Protein AF-A0A9P7G1A2-F1 (afdb_monomer_lite)

pLDDT: mean 72.84, std 25.47, range [26.3, 96.62]

Structure (mmCIF, N/CA/C/O backbone):
data_AF-A0A9P7G1A2-F1
#
_entry.id   AF-A0A9P7G1A2-F1
#
loop_
_atom_site.group_PDB
_atom_site.id
_atom_site.type_symbol
_atom_site.label_atom_id
_atom_site.label_alt_id
_atom_site.label_comp_id
_atom_site.label_asym_id
_atom_site.label_entity_id
_atom_site.label_seq_id
_atom_site.pdbx_PDB_ins_code
_atom_site.Cartn_x
_atom_site.Cartn_y
_atom_site.Cartn_z
_atom_site.occupancy
_atom_site.B_iso_or_equiv
_atom_site.auth_seq_id
_atom_site.auth_comp_id
_atom_site.auth_asym_id
_atom_site.auth_atom_id
_atom_site.pdbx_PDB_model_num
ATOM 1 N N . SER A 1 1 ? -3.570 20.439 15.693 1.00 47.38 1 SER A N 1
ATOM 2 C CA . SER A 1 1 ? -4.790 20.796 14.949 1.00 47.38 1 SER A CA 1
ATOM 3 C C . SER A 1 1 ? -5.749 19.629 14.990 1.00 47.38 1 SER A C 1
ATOM 5 O O . SER A 1 1 ? -5.429 18.570 14.465 1.00 47.38 1 SER A O 1
ATOM 7 N N . THR A 1 2 ? -6.861 19.801 15.691 1.00 51.12 2 THR A N 1
ATOM 8 C CA . THR A 1 2 ? -7.917 18.804 15.936 1.00 51.12 2 THR A CA 1
ATOM 9 C C . THR A 1 2 ? -8.670 18.407 14.665 1.00 51.12 2 THR A C 1
ATOM 11 O O . THR A 1 2 ? -9.068 17.254 14.534 1.00 51.12 2 THR A O 1
ATOM 14 N N . ASP A 1 3 ? -8.748 19.307 13.682 1.00 54.41 3 ASP A N 1
ATOM 15 C CA . ASP A 1 3 ? -9.500 19.101 12.433 1.00 54.41 3 ASP A CA 1
ATOM 16 C C . ASP A 1 3 ? -8.978 17.937 11.582 1.00 54.41 3 ASP A C 1
ATOM 18 O O . ASP A 1 3 ? -9.743 17.255 10.906 1.00 54.41 3 ASP A O 1
ATOM 22 N N . THR A 1 4 ? -7.673 17.650 11.642 1.00 73.00 4 THR A N 1
ATOM 23 C CA . THR A 1 4 ? -7.109 16.499 10.924 1.00 73.00 4 THR A CA 1
ATOM 24 C C . THR A 1 4 ? -7.404 15.173 11.614 1.00 73.00 4 THR A C 1
ATOM 26 O O . THR A 1 4 ? -7.490 14.163 10.934 1.00 73.00 4 THR A O 1
ATOM 29 N N . LEU A 1 5 ? -7.570 15.155 12.941 1.00 79.31 5 LEU A N 1
ATOM 30 C CA . LEU A 1 5 ? -7.753 13.904 13.680 1.00 79.31 5 LEU A CA 1
ATOM 31 C C . LEU A 1 5 ? -9.143 13.307 13.434 1.00 79.31 5 LEU A C 1
ATOM 33 O O . LEU A 1 5 ? -9.245 12.125 13.138 1.00 79.31 5 LEU A O 1
ATOM 37 N N . ALA A 1 6 ? -10.191 14.135 13.478 1.00 82.81 6 ALA A N 1
ATOM 38 C CA . ALA A 1 6 ? -11.556 13.685 13.201 1.00 82.81 6 ALA A CA 1
ATOM 39 C C . ALA A 1 6 ? -11.712 13.193 11.751 1.00 82.81 6 ALA A C 1
ATOM 41 O O . ALA A 1 6 ? -12.356 12.178 11.498 1.00 82.81 6 ALA A O 1
ATOM 42 N N . SER A 1 7 ? -11.070 13.879 10.798 1.00 85.81 7 SER A N 1
ATOM 43 C CA . SER A 1 7 ? -11.042 13.440 9.399 1.00 85.81 7 SER A CA 1
ATOM 44 C C . SER A 1 7 ? -10.286 12.120 9.220 1.00 85.81 7 SER A C 1
ATOM 46 O O . SER A 1 7 ? -10.731 11.276 8.445 1.00 85.81 7 SER A O 1
ATOM 48 N N . ASP A 1 8 ? -9.171 11.928 9.931 1.00 87.81 8 ASP A N 1
ATOM 49 C CA . ASP A 1 8 ? -8.400 10.682 9.895 1.00 87.81 8 ASP A CA 1
ATOM 50 C C . ASP A 1 8 ? -9.196 9.519 10.490 1.00 87.81 8 ASP A C 1
ATOM 52 O O . ASP A 1 8 ? -9.239 8.439 9.903 1.00 87.81 8 ASP A O 1
ATOM 56 N N . GLU A 1 9 ? -9.863 9.746 11.621 1.00 90.31 9 GLU A N 1
ATOM 57 C CA . GLU A 1 9 ? -10.709 8.747 12.266 1.00 90.31 9 GLU A CA 1
ATOM 58 C C . GLU A 1 9 ? -11.864 8.323 11.352 1.00 90.31 9 GLU A C 1
ATOM 60 O O . GLU A 1 9 ? -12.114 7.126 11.196 1.00 90.31 9 GLU A O 1
ATOM 65 N N . GLN A 1 10 ? -12.527 9.283 10.697 1.00 90.44 10 GLN A N 1
ATOM 66 C CA . GLN A 1 10 ? -13.586 8.979 9.739 1.00 90.44 10 GLN A CA 1
ATOM 67 C C . GLN A 1 10 ? -13.050 8.191 8.540 1.00 90.44 10 GLN A C 1
ATOM 69 O O . GLN A 1 10 ? -13.637 7.181 8.172 1.00 90.44 10 GLN A O 1
ATOM 74 N N . ALA A 1 11 ? -11.897 8.577 7.987 1.00 88.81 11 ALA A N 1
ATOM 75 C CA . ALA A 1 11 ? -11.289 7.859 6.869 1.00 88.81 11 ALA A CA 1
ATOM 76 C C . ALA A 1 11 ? -10.936 6.403 7.227 1.00 88.81 11 ALA A C 1
ATOM 78 O O . ALA A 1 11 ? -11.066 5.514 6.388 1.00 88.81 11 ALA A O 1
ATOM 79 N N . VAL A 1 12 ? -10.504 6.138 8.466 1.00 91.06 12 VAL A N 1
ATOM 80 C CA . VAL A 1 12 ? -10.248 4.768 8.942 1.00 91.06 12 VAL A CA 1
ATOM 81 C C . VAL A 1 12 ? -11.550 3.985 9.099 1.00 91.06 12 VAL A C 1
ATOM 83 O O . VAL A 1 12 ? -11.603 2.825 8.691 1.00 91.06 12 VAL A O 1
ATOM 86 N N . LYS A 1 13 ? -12.604 4.604 9.644 1.00 92.25 13 LYS A N 1
ATOM 87 C CA . LYS A 1 13 ? -13.930 3.975 9.763 1.00 92.25 13 LYS A CA 1
ATOM 88 C C . LYS A 1 13 ? -14.508 3.624 8.395 1.00 92.25 13 LYS A C 1
ATOM 90 O O . LYS A 1 13 ? -14.915 2.483 8.197 1.00 92.25 13 LYS A O 1
ATOM 95 N N . ASP A 1 14 ? -14.475 4.566 7.456 1.00 91.50 14 ASP A N 1
ATOM 96 C CA . ASP A 1 14 ? -14.951 4.369 6.085 1.00 91.50 14 ASP A CA 1
ATOM 97 C C . ASP A 1 14 ? -14.175 3.242 5.402 1.00 91.50 14 ASP A C 1
ATOM 99 O O . ASP A 1 14 ? -14.768 2.356 4.794 1.00 91.50 14 ASP A O 1
ATOM 103 N N . LEU A 1 15 ? -12.851 3.212 5.574 1.00 91.38 15 LEU A N 1
ATOM 104 C CA . LEU A 1 15 ? -12.010 2.159 5.019 1.00 91.38 15 LEU A CA 1
ATOM 105 C C . LEU A 1 15 ? -12.378 0.771 5.562 1.00 91.38 15 LEU A C 1
ATOM 107 O O . LEU A 1 15 ? -12.486 -0.176 4.787 1.00 91.38 15 LEU A O 1
ATOM 111 N N . CYS A 1 16 ? -12.573 0.633 6.874 1.00 91.25 16 CYS A N 1
ATOM 112 C CA . CYS A 1 16 ? -12.989 -0.633 7.483 1.00 91.25 16 CYS A CA 1
ATOM 113 C C . CYS A 1 16 ? -14.403 -1.046 7.041 1.00 91.25 16 CYS A C 1
ATOM 115 O O . CYS A 1 16 ? -14.621 -2.213 6.714 1.00 91.25 16 CYS A O 1
ATOM 117 N N . ALA A 1 17 ? -15.329 -0.089 6.935 1.00 91.50 17 ALA A N 1
ATOM 118 C CA . ALA A 1 17 ? -16.678 -0.333 6.435 1.00 91.50 17 ALA A CA 1
ATOM 119 C C . ALA A 1 17 ? -16.681 -0.782 4.961 1.00 91.50 17 ALA A C 1
ATOM 121 O O . ALA A 1 17 ? -17.391 -1.720 4.610 1.00 91.50 17 ALA A O 1
ATOM 122 N N . GLU A 1 18 ? -15.852 -0.172 4.106 1.00 91.75 18 GLU A N 1
ATOM 123 C CA . GLU A 1 18 ? -15.700 -0.546 2.691 1.00 91.75 18 GLU A CA 1
ATOM 124 C C . GLU A 1 18 ? -15.077 -1.940 2.512 1.00 91.75 18 GLU A C 1
ATOM 126 O O . GLU A 1 18 ? -15.384 -2.633 1.542 1.00 91.75 18 GLU A O 1
ATOM 131 N N . ILE A 1 19 ? -14.198 -2.361 3.427 1.00 91.50 19 ILE A N 1
ATOM 132 C CA . ILE A 1 19 ? -13.646 -3.723 3.438 1.00 91.50 19 ILE A CA 1
ATOM 133 C C . ILE A 1 19 ? -14.727 -4.754 3.790 1.00 91.50 19 ILE A C 1
ATOM 135 O O . ILE A 1 19 ? -14.691 -5.857 3.247 1.00 91.50 19 ILE A O 1
ATOM 139 N N . ASN A 1 20 ? -15.669 -4.387 4.666 1.00 91.44 20 ASN A N 1
ATOM 140 C CA . ASN A 1 20 ? -16.790 -5.219 5.106 1.00 91.44 20 ASN A CA 1
ATOM 141 C C . ASN A 1 20 ? -16.361 -6.615 5.609 1.00 91.44 20 ASN A C 1
ATOM 143 O O . ASN A 1 20 ? -16.869 -7.639 5.155 1.00 91.44 20 ASN A O 1
ATOM 147 N N . ASP A 1 21 ? -15.394 -6.650 6.532 1.00 95.19 21 ASP A N 1
ATOM 148 C CA . ASP A 1 21 ? -14.899 -7.874 7.175 1.00 95.19 21 ASP A CA 1
ATOM 149 C C . ASP A 1 21 ? -15.136 -7.815 8.689 1.00 95.19 21 ASP A C 1
ATOM 151 O O . ASP A 1 21 ? -14.747 -6.850 9.357 1.00 95.19 21 ASP A O 1
ATOM 155 N N . ASP A 1 22 ? -15.760 -8.861 9.233 1.00 93.88 22 ASP A N 1
ATOM 156 C CA . ASP A 1 22 ? -16.154 -8.921 10.644 1.00 93.88 22 ASP A CA 1
ATOM 157 C C . ASP A 1 22 ? -14.954 -8.849 11.593 1.00 93.88 22 ASP A C 1
ATOM 159 O O . ASP A 1 22 ? -15.020 -8.179 12.623 1.00 93.88 22 ASP A O 1
ATOM 163 N N . VAL A 1 23 ? -13.834 -9.491 11.242 1.00 93.44 23 VAL A N 1
ATOM 164 C CA . VAL A 1 23 ? -12.631 -9.526 12.085 1.00 93.44 23 VAL A CA 1
ATOM 165 C C . VAL A 1 23 ? -12.013 -8.134 12.175 1.00 93.44 23 VAL A C 1
ATOM 167 O O . VAL A 1 23 ? -11.632 -7.689 13.259 1.00 93.44 23 VAL A O 1
ATOM 170 N N . ILE A 1 24 ? -11.930 -7.422 11.049 1.00 94.19 24 ILE A N 1
ATOM 171 C CA . ILE A 1 24 ? -11.411 -6.051 11.011 1.00 94.19 24 ILE A CA 1
ATOM 172 C C . ILE A 1 24 ? -12.344 -5.082 11.743 1.00 94.19 24 ILE A C 1
ATOM 174 O O . ILE A 1 24 ? -11.867 -4.258 12.527 1.00 94.19 24 ILE A O 1
ATOM 178 N N . ASN A 1 25 ? -13.658 -5.195 11.540 1.00 93.19 25 ASN A N 1
ATOM 179 C CA . ASN A 1 25 ? -14.640 -4.327 12.190 1.00 93.19 25 ASN A CA 1
ATOM 180 C C . ASN A 1 25 ? -14.663 -4.521 13.714 1.00 93.19 25 ASN A C 1
ATOM 182 O O . ASN A 1 25 ? -14.671 -3.539 14.459 1.00 93.19 25 ASN A O 1
ATOM 186 N N . GLN A 1 26 ? -14.586 -5.766 14.191 1.00 94.00 26 GLN A N 1
ATOM 187 C CA . GLN A 1 26 ? -14.462 -6.067 15.621 1.00 94.00 26 GLN A CA 1
ATOM 188 C C . GLN A 1 26 ? -13.147 -5.537 16.202 1.00 94.00 26 GLN A C 1
ATOM 190 O O . GLN A 1 26 ? -13.146 -4.957 17.287 1.00 94.00 26 GLN A O 1
ATOM 195 N N . ALA A 1 27 ? -12.031 -5.677 15.479 1.00 92.88 27 ALA A N 1
ATOM 196 C CA . ALA A 1 27 ? -10.743 -5.145 15.917 1.00 92.88 27 ALA A CA 1
ATOM 197 C C . ALA A 1 27 ? -10.752 -3.610 16.022 1.00 92.88 27 ALA A C 1
ATOM 199 O O . ALA A 1 27 ? -10.161 -3.058 16.952 1.00 92.88 27 ALA A O 1
ATOM 200 N N . LEU A 1 28 ? -11.439 -2.916 15.108 1.00 92.75 28 LEU A N 1
ATOM 201 C CA . LEU A 1 28 ? -11.615 -1.467 15.183 1.00 92.75 28 LEU A CA 1
ATOM 202 C C . LEU A 1 28 ? -12.484 -1.069 16.385 1.00 92.75 28 LEU A C 1
ATOM 204 O O . LEU A 1 28 ? -12.074 -0.216 17.170 1.00 92.75 28 LEU A O 1
ATOM 208 N N . ALA A 1 29 ? -13.646 -1.708 16.560 1.00 92.31 29 ALA A N 1
ATOM 209 C CA . ALA A 1 29 ? -14.567 -1.427 17.664 1.00 92.31 29 ALA A CA 1
ATOM 210 C C . ALA A 1 29 ? -13.950 -1.721 19.044 1.00 92.31 29 ALA A C 1
ATOM 212 O O . ALA A 1 29 ? -14.193 -0.990 20.000 1.00 92.31 29 ALA A O 1
ATOM 213 N N . GLY A 1 30 ? -13.111 -2.757 19.136 1.00 92.38 30 GLY A N 1
ATOM 214 C CA . GLY A 1 30 ? -12.364 -3.117 20.343 1.00 92.38 30 GLY A CA 1
ATOM 215 C C . GLY A 1 30 ? -11.123 -2.258 20.615 1.00 92.38 30 GLY A C 1
ATOM 216 O O . GLY A 1 30 ? -10.437 -2.488 21.606 1.00 92.38 30 GLY A O 1
ATOM 217 N N . GLY A 1 31 ? -10.796 -1.287 19.754 1.00 92.31 31 GLY A N 1
ATOM 218 C CA . GLY A 1 31 ? -9.627 -0.416 19.932 1.00 92.31 31 GLY A CA 1
ATOM 219 C C . GLY A 1 31 ? -8.275 -1.073 19.616 1.00 92.31 31 GLY A C 1
ATOM 220 O O . GLY A 1 31 ? -7.228 -0.496 19.912 1.00 92.31 31 GLY A O 1
ATOM 221 N N . HIS A 1 32 ? -8.274 -2.242 18.969 1.00 92.62 32 HIS A N 1
ATOM 222 C CA . HIS A 1 32 ? -7.064 -2.969 18.554 1.00 92.62 32 HIS A CA 1
ATOM 223 C C . HIS A 1 32 ? -6.419 -2.413 17.277 1.00 92.62 32 HIS A C 1
ATOM 225 O O . HIS A 1 32 ? -5.350 -2.871 16.860 1.00 92.62 32 HIS A O 1
ATOM 231 N N . ILE A 1 33 ? -7.073 -1.433 16.645 1.00 92.75 33 ILE A N 1
ATOM 232 C CA . ILE A 1 33 ? -6.562 -0.666 15.511 1.00 92.75 33 ILE A CA 1
ATOM 233 C C . ILE A 1 33 ? -6.468 0.796 15.939 1.00 92.75 33 ILE A C 1
ATOM 235 O O . ILE A 1 33 ? -7.471 1.473 16.152 1.00 92.75 33 ILE A O 1
ATOM 239 N N . ARG A 1 34 ? -5.240 1.295 16.049 1.00 92.75 34 ARG A N 1
ATOM 240 C CA . ARG A 1 34 ? -4.936 2.685 16.410 1.00 92.75 34 ARG A CA 1
ATOM 241 C C . ARG A 1 34 ? -4.364 3.415 15.209 1.00 92.75 34 ARG A C 1
ATOM 243 O O . ARG A 1 34 ? -3.728 2.797 14.362 1.00 92.75 34 ARG A O 1
ATOM 250 N N . HIS A 1 35 ? -4.536 4.729 15.138 1.00 92.56 35 HIS A N 1
ATOM 251 C CA . HIS A 1 35 ? -4.028 5.519 14.021 1.00 92.56 35 HIS A CA 1
ATOM 252 C C . HIS A 1 35 ? -3.355 6.808 14.493 1.00 92.56 35 HIS A C 1
ATOM 254 O O . HIS A 1 35 ? -3.749 7.399 15.495 1.00 92.56 35 HIS A O 1
ATOM 260 N N . LYS A 1 36 ? -2.308 7.238 13.781 1.00 91.44 36 LYS A N 1
ATOM 261 C CA . LYS A 1 36 ? -1.641 8.528 14.012 1.00 91.44 36 LYS A CA 1
ATOM 262 C C . LYS A 1 36 ? -0.906 9.025 12.775 1.00 91.44 36 LYS A C 1
ATOM 264 O O . LYS A 1 36 ? -0.316 8.241 12.034 1.00 91.44 36 LYS A O 1
ATOM 269 N N . ARG A 1 37 ? -0.865 10.339 12.570 1.00 89.69 37 ARG A N 1
ATOM 270 C CA . ARG A 1 37 ? -0.019 10.954 11.533 1.00 89.69 37 ARG A CA 1
ATOM 271 C C . ARG A 1 37 ? 1.455 10.926 11.960 1.00 89.69 37 ARG A C 1
ATOM 273 O O . ARG A 1 37 ? 1.761 11.091 13.139 1.00 89.69 37 ARG A O 1
ATOM 280 N N . HIS A 1 38 ? 2.376 10.742 11.012 1.00 85.75 38 HIS A N 1
ATOM 281 C CA . HIS A 1 38 ? 3.823 10.765 11.274 1.00 85.75 38 HIS A CA 1
ATOM 282 C C . HIS A 1 38 ? 4.570 11.682 10.284 1.00 85.75 38 HIS A C 1
ATOM 284 O O . HIS A 1 38 ? 4.310 11.582 9.087 1.00 85.75 38 HIS A O 1
ATOM 290 N N . PRO A 1 39 ? 5.513 12.539 10.725 1.00 86.06 39 PRO A N 1
ATOM 291 C CA . PRO A 1 39 ? 5.832 12.858 12.121 1.00 86.06 39 PRO A CA 1
ATOM 292 C C . PRO A 1 39 ? 4.684 13.605 12.821 1.00 86.06 39 PRO A C 1
ATOM 294 O O . PRO A 1 39 ? 3.834 14.213 12.173 1.00 86.06 39 PRO A O 1
ATOM 297 N N . GLU A 1 40 ? 4.635 13.540 14.150 1.00 81.81 40 GLU A N 1
ATOM 298 C CA . GLU A 1 40 ? 3.544 14.133 14.940 1.00 81.81 40 GLU A CA 1
ATOM 299 C C . GLU A 1 40 ? 3.462 15.656 14.774 1.00 81.81 40 GLU A C 1
ATOM 301 O O . GLU A 1 40 ? 2.373 16.221 14.656 1.00 81.81 40 GLU A O 1
ATOM 306 N N . ILE A 1 41 ? 4.615 16.310 14.645 1.00 79.88 41 ILE A N 1
ATOM 307 C CA . ILE A 1 41 ? 4.722 17.738 14.353 1.00 79.88 41 ILE A CA 1
ATOM 308 C C . ILE A 1 41 ? 4.825 17.923 12.838 1.00 79.88 41 ILE A C 1
ATOM 310 O O . ILE A 1 41 ? 5.607 17.258 12.157 1.00 79.88 41 ILE A O 1
ATOM 314 N N . LYS A 1 42 ? 3.995 18.812 12.290 1.00 76.75 42 LYS A N 1
ATOM 315 C CA . LYS A 1 42 ? 3.985 19.121 10.858 1.00 76.75 42 LYS A CA 1
ATOM 316 C C . LYS A 1 42 ? 5.202 19.988 10.520 1.00 76.75 42 LYS A C 1
ATOM 318 O O . LYS A 1 42 ? 5.304 21.101 11.014 1.00 76.75 42 LYS A O 1
ATOM 323 N N . GLY A 1 43 ? 6.090 19.482 9.666 1.00 73.06 43 GLY A N 1
ATOM 324 C CA . GLY A 1 43 ? 7.119 20.302 9.017 1.00 73.06 43 GLY A CA 1
ATOM 325 C C . GLY A 1 43 ? 6.549 21.104 7.842 1.00 73.06 43 GLY A C 1
ATOM 326 O O . GLY A 1 43 ? 5.486 20.763 7.318 1.00 73.06 43 GLY A O 1
ATOM 327 N N . ASP A 1 44 ? 7.280 22.124 7.391 1.00 66.94 44 ASP A N 1
ATOM 328 C CA . ASP A 1 44 ? 6.788 23.167 6.473 1.00 66.94 44 ASP A CA 1
ATOM 329 C C . ASP A 1 44 ? 6.128 22.672 5.173 1.00 66.94 44 ASP A C 1
ATOM 331 O O . ASP A 1 44 ? 5.249 23.346 4.638 1.00 66.94 44 ASP A O 1
ATOM 335 N N . ARG A 1 45 ? 6.513 21.504 4.631 1.00 60.38 45 ARG A N 1
ATOM 336 C CA . ARG A 1 45 ? 6.063 21.064 3.289 1.00 60.38 45 ARG A CA 1
ATOM 337 C C . ARG A 1 45 ? 5.792 19.567 3.108 1.00 60.38 45 ARG A C 1
ATOM 339 O O . ARG A 1 45 ? 5.665 19.102 1.980 1.00 60.38 45 ARG A O 1
ATOM 346 N N . GLN A 1 46 ? 5.684 18.786 4.181 1.00 64.56 46 GLN A N 1
ATOM 347 C CA . GLN A 1 46 ? 5.532 17.328 4.062 1.00 64.56 46 GLN A CA 1
ATOM 348 C C . GLN A 1 46 ? 4.073 16.892 4.258 1.00 64.56 46 GLN A C 1
ATOM 350 O O . GLN A 1 46 ? 3.476 17.126 5.314 1.00 64.56 46 GLN A O 1
ATOM 355 N N . LYS A 1 47 ? 3.500 16.202 3.256 1.00 76.12 47 LYS A N 1
ATOM 356 C CA . LYS A 1 47 ? 2.294 15.387 3.471 1.00 76.12 47 LYS A CA 1
ATOM 357 C C . LYS A 1 47 ? 2.649 14.309 4.494 1.00 76.12 47 LYS A C 1
ATOM 359 O O . LYS A 1 47 ? 3.577 13.530 4.284 1.00 76.12 47 LYS A O 1
ATOM 364 N N . ARG A 1 48 ? 1.920 14.279 5.609 1.00 85.38 48 ARG A N 1
ATOM 365 C CA . ARG A 1 48 ? 2.172 13.323 6.688 1.00 85.38 48 ARG A CA 1
ATOM 366 C C . ARG A 1 48 ? 1.436 12.019 6.409 1.00 85.38 48 ARG A C 1
ATOM 368 O O . ARG A 1 48 ? 0.205 12.060 6.351 1.00 85.38 48 ARG A O 1
ATOM 375 N N . PRO A 1 49 ? 2.125 10.881 6.254 1.00 87.81 49 PRO A N 1
ATOM 376 C CA . PRO A 1 49 ? 1.444 9.595 6.217 1.00 87.81 49 PRO A CA 1
ATOM 377 C C . PRO A 1 49 ? 0.598 9.347 7.460 1.00 87.81 49 PRO A C 1
ATOM 379 O O . PRO A 1 49 ? 0.950 9.798 8.556 1.00 87.81 49 PRO A O 1
ATOM 382 N N . LEU A 1 50 ? -0.478 8.588 7.279 1.00 90.62 50 LEU A N 1
ATOM 383 C CA . LEU A 1 50 ? -1.264 8.050 8.380 1.00 90.62 50 LEU A CA 1
ATOM 384 C C . LEU A 1 50 ? -0.736 6.647 8.698 1.00 90.62 50 LEU A C 1
ATOM 386 O O . LEU A 1 50 ? -0.733 5.763 7.846 1.00 90.62 50 LEU A O 1
ATOM 390 N N . LYS A 1 51 ? -0.232 6.450 9.915 1.00 93.06 51 LYS A N 1
ATOM 391 C CA . LYS A 1 51 ? 0.195 5.140 10.404 1.00 93.06 51 LYS A CA 1
ATOM 392 C C . LYS A 1 51 ? -0.959 4.472 11.133 1.00 93.06 51 LYS A C 1
ATOM 394 O O . LYS A 1 51 ? -1.469 5.047 12.090 1.00 93.06 51 LYS A O 1
ATOM 399 N N . LEU A 1 52 ? -1.311 3.263 10.716 1.00 93.50 52 LEU A N 1
ATOM 400 C CA . LEU A 1 52 ? -2.207 2.364 11.434 1.00 93.50 52 LEU A CA 1
ATOM 401 C C . LEU A 1 52 ? -1.363 1.361 12.215 1.00 93.50 52 LEU A C 1
ATOM 403 O O . LEU A 1 52 ? -0.444 0.758 11.663 1.00 93.50 52 LEU A O 1
ATOM 407 N N . GLN A 1 53 ? -1.662 1.193 13.494 1.00 94.12 53 GLN A N 1
ATOM 408 C CA . GLN A 1 53 ? -1.033 0.230 14.379 1.00 94.12 53 GLN A CA 1
ATOM 409 C C . GLN A 1 53 ? -2.061 -0.824 14.769 1.00 94.12 53 GLN A C 1
ATOM 411 O O . GLN A 1 53 ? -3.119 -0.496 15.300 1.00 94.12 53 GLN A O 1
ATOM 416 N N . PHE A 1 54 ? -1.705 -2.077 14.526 1.00 94.75 54 PHE A N 1
ATOM 417 C CA . PHE A 1 54 ? -2.469 -3.251 14.917 1.00 94.75 54 PHE A CA 1
ATOM 418 C C . PHE A 1 54 ? -1.814 -3.883 16.145 1.00 94.75 54 PHE A C 1
ATOM 420 O O . PHE A 1 54 ? -0.592 -3.821 16.297 1.00 94.75 54 PHE A O 1
ATOM 427 N N . ASP A 1 55 ? -2.597 -4.520 17.007 1.00 92.31 55 ASP A N 1
ATOM 428 C CA . ASP A 1 55 ? -2.029 -5.268 18.135 1.00 92.31 55 ASP A CA 1
ATOM 429 C C . ASP A 1 55 ? -1.469 -6.630 17.690 1.00 92.31 55 ASP A C 1
ATOM 431 O O . ASP A 1 55 ? -0.421 -7.065 18.164 1.00 92.31 55 ASP A O 1
ATOM 435 N N . ALA A 1 56 ? -2.116 -7.274 16.712 1.00 92.12 56 ALA A N 1
ATOM 436 C CA . ALA A 1 56 ? -1.702 -8.565 16.170 1.00 92.12 56 ALA A CA 1
ATOM 437 C C . ALA A 1 56 ? -1.231 -8.457 14.712 1.00 92.12 56 ALA A C 1
ATOM 439 O O . ALA A 1 56 ? -1.934 -7.929 13.845 1.00 92.12 56 ALA A O 1
ATOM 440 N N . GLN A 1 57 ? -0.073 -9.057 14.417 1.00 91.38 57 GLN A N 1
ATOM 441 C CA . GLN A 1 57 ? 0.472 -9.129 13.057 1.00 91.38 57 GLN A CA 1
ATOM 442 C C . GLN A 1 57 ? -0.486 -9.837 12.086 1.00 91.38 57 GLN A C 1
ATOM 444 O O . GLN A 1 57 ? -0.666 -9.388 10.958 1.00 91.38 57 GLN A O 1
ATOM 449 N N . LYS A 1 58 ? -1.163 -10.901 12.536 1.00 93.31 58 LYS A N 1
ATOM 450 C CA . LYS A 1 58 ? -2.142 -11.633 11.719 1.00 93.31 58 LYS A CA 1
ATOM 451 C C . LYS A 1 58 ? -3.282 -10.727 11.240 1.00 93.31 58 LYS A C 1
ATOM 453 O O . LYS A 1 58 ? -3.667 -10.804 10.079 1.00 93.31 58 LYS A O 1
ATOM 458 N N . THR A 1 59 ? -3.781 -9.841 12.103 1.00 93.69 59 THR A N 1
ATOM 459 C CA . THR A 1 59 ? -4.843 -8.883 11.759 1.00 93.69 59 THR A CA 1
ATOM 460 C C . THR A 1 59 ? -4.349 -7.842 10.761 1.00 93.69 59 THR A C 1
ATOM 462 O O . THR A 1 59 ? -5.053 -7.536 9.804 1.00 93.69 59 THR A O 1
ATOM 465 N N . ARG A 1 60 ? -3.111 -7.351 10.925 1.00 94.50 60 ARG A N 1
ATOM 466 C CA . ARG A 1 60 ? -2.462 -6.459 9.952 1.00 94.50 60 ARG A CA 1
ATOM 467 C C . ARG A 1 60 ? -2.356 -7.112 8.572 1.00 94.50 60 ARG A C 1
ATOM 469 O O . ARG A 1 60 ? -2.669 -6.488 7.561 1.00 94.50 60 ARG A O 1
ATOM 476 N N . ASP A 1 61 ? -1.886 -8.354 8.529 1.00 93.12 61 ASP A N 1
ATOM 477 C CA . ASP A 1 61 ? -1.643 -9.071 7.276 1.00 93.12 61 ASP A CA 1
ATOM 478 C C . ASP A 1 61 ? -2.964 -9.429 6.580 1.00 93.12 61 ASP A C 1
ATOM 480 O O . ASP A 1 61 ? -3.079 -9.268 5.362 1.00 93.12 61 ASP A O 1
ATOM 484 N N . HIS A 1 62 ? -3.990 -9.805 7.355 1.00 94.94 62 HIS A N 1
ATOM 485 C CA . HIS A 1 62 ? -5.363 -9.986 6.870 1.00 94.94 62 HIS A CA 1
ATOM 486 C C . HIS A 1 62 ? -5.923 -8.688 6.283 1.00 94.94 62 HIS A C 1
ATOM 488 O O . HIS A 1 62 ? -6.349 -8.665 5.130 1.00 94.94 62 HIS A O 1
ATOM 494 N N . PHE A 1 63 ? -5.808 -7.577 7.017 1.00 94.62 63 PHE A N 1
ATOM 495 C CA . PHE A 1 63 ? -6.215 -6.250 6.555 1.00 94.62 63 PHE A CA 1
ATOM 496 C C . PHE A 1 63 ? -5.548 -5.877 5.224 1.00 94.62 63 PHE A C 1
ATOM 498 O O . PHE A 1 63 ? -6.222 -5.508 4.264 1.00 94.62 63 PHE A O 1
ATOM 505 N N . LEU A 1 64 ? -4.222 -6.022 5.122 1.00 92.75 64 LEU A N 1
ATOM 506 C CA . LEU A 1 64 ? -3.490 -5.732 3.887 1.00 92.75 64 LEU A CA 1
ATOM 507 C C . LEU A 1 64 ? -3.929 -6.632 2.723 1.00 92.75 64 LEU A C 1
ATOM 509 O O . LEU A 1 64 ? -4.020 -6.154 1.591 1.00 92.75 64 LEU A O 1
ATOM 513 N N . SER A 1 65 ? -4.197 -7.914 2.981 1.00 92.75 65 SER A N 1
ATOM 514 C CA . SER A 1 65 ? -4.714 -8.854 1.978 1.00 92.75 65 SER A CA 1
ATOM 515 C C . SER A 1 65 ? -6.076 -8.414 1.434 1.00 92.75 65 SER A C 1
ATOM 517 O O . SER A 1 65 ? -6.279 -8.366 0.215 1.00 92.75 65 SER A O 1
ATOM 519 N N . LEU A 1 66 ? -6.982 -8.007 2.327 1.00 93.25 66 LEU A N 1
ATOM 520 C CA . LEU A 1 66 ? -8.308 -7.519 1.964 1.00 93.25 66 LEU A CA 1
ATOM 521 C C . LEU A 1 66 ? -8.221 -6.254 1.114 1.00 93.25 66 LEU A C 1
ATOM 523 O O . LEU A 1 66 ? -8.752 -6.248 0.009 1.00 93.25 66 LEU A O 1
ATOM 527 N N . ILE A 1 67 ? -7.453 -5.243 1.538 1.00 91.50 67 ILE A N 1
ATOM 528 C CA . ILE A 1 67 ? -7.235 -4.008 0.761 1.00 91.50 67 ILE A CA 1
ATOM 529 C C . ILE A 1 67 ? -6.762 -4.303 -0.669 1.00 91.50 67 ILE A C 1
ATOM 531 O O . ILE A 1 67 ? -7.204 -3.667 -1.628 1.00 91.50 67 ILE A O 1
ATOM 535 N N . ARG A 1 68 ? -5.845 -5.264 -0.830 1.00 87.06 68 ARG A N 1
ATOM 536 C CA . ARG A 1 68 ? -5.299 -5.641 -2.145 1.00 87.06 68 ARG A CA 1
ATOM 537 C C . ARG A 1 68 ? -6.356 -6.265 -3.048 1.00 87.06 68 ARG A C 1
ATOM 539 O O . ARG A 1 68 ? -6.289 -6.074 -4.265 1.00 87.06 68 ARG A O 1
ATOM 546 N N . THR A 1 69 ? -7.283 -7.005 -2.450 1.00 88.44 69 THR A N 1
ATOM 547 C CA . THR A 1 69 ? -8.309 -7.782 -3.146 1.00 88.44 69 THR A CA 1
ATOM 548 C C . THR A 1 69 ? -9.533 -6.926 -3.457 1.00 88.44 69 THR A C 1
ATOM 550 O O . THR A 1 69 ? -9.943 -6.863 -4.612 1.00 88.44 69 THR A O 1
ATOM 553 N N . SER A 1 70 ? -10.076 -6.220 -2.463 1.00 87.31 70 SER A N 1
ATOM 554 C CA . SER A 1 70 ? -11.291 -5.409 -2.599 1.00 87.31 70 SER A CA 1
ATOM 555 C C . SER A 1 70 ? -11.045 -4.044 -3.240 1.00 87.31 70 SER A C 1
ATOM 557 O O . SER A 1 70 ? -11.958 -3.488 -3.841 1.00 87.31 70 SER A O 1
ATOM 559 N N . ARG A 1 71 ? -9.812 -3.516 -3.164 1.00 85.88 71 ARG A N 1
ATOM 560 C CA . ARG A 1 71 ? -9.416 -2.204 -3.714 1.00 85.88 71 ARG A CA 1
ATOM 561 C C . ARG A 1 71 ? -10.408 -1.089 -3.346 1.00 85.88 71 ARG A C 1
ATOM 563 O O . ARG A 1 71 ? -10.988 -0.463 -4.239 1.00 85.88 71 ARG A O 1
ATOM 570 N N . PRO A 1 72 ? -10.586 -0.825 -2.043 1.00 87.00 72 PRO A N 1
ATOM 571 C CA . PRO A 1 72 ? -11.653 0.037 -1.563 1.00 87.00 72 PRO A CA 1
ATOM 572 C C . PRO A 1 72 ? -11.546 1.461 -2.137 1.00 87.00 72 PRO A C 1
ATOM 574 O O . PRO A 1 72 ? -10.429 1.964 -2.343 1.00 87.00 72 PRO A O 1
ATOM 577 N N . PRO A 1 73 ? -12.684 2.129 -2.400 1.00 84.50 73 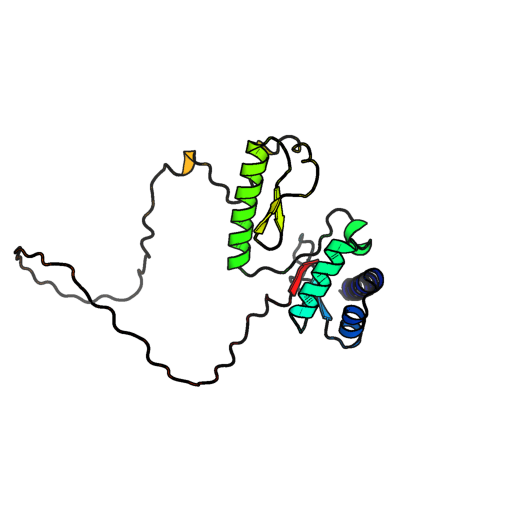PRO A N 1
ATOM 578 C CA . PRO A 1 73 ? -12.716 3.482 -2.943 1.00 84.50 73 PRO A CA 1
ATOM 579 C C . PRO A 1 73 ? -11.897 4.502 -2.148 1.00 84.50 73 PRO A C 1
ATOM 581 O O . PRO A 1 73 ? -11.283 5.379 -2.752 1.00 84.50 73 PRO A O 1
ATOM 584 N N . THR A 1 74 ? -11.812 4.376 -0.824 1.00 82.94 74 THR A N 1
ATOM 585 C CA . THR A 1 74 ? -10.979 5.245 0.029 1.00 82.94 74 THR A CA 1
ATOM 586 C C . THR A 1 74 ? -9.504 5.252 -0.398 1.00 82.94 74 THR A C 1
ATOM 588 O O . THR A 1 74 ? -8.817 6.268 -0.285 1.00 82.94 74 THR A O 1
ATOM 591 N N . VAL A 1 75 ? -9.015 4.142 -0.960 1.00 80.62 75 VAL A N 1
ATOM 592 C CA . VAL A 1 75 ? -7.638 4.011 -1.465 1.00 80.62 75 VAL A CA 1
ATOM 593 C C . VAL A 1 75 ? -7.534 4.381 -2.944 1.00 80.62 75 VAL A C 1
ATOM 595 O O . VAL A 1 75 ? -6.499 4.881 -3.373 1.00 80.62 75 VAL A O 1
ATOM 598 N N . THR A 1 76 ? -8.581 4.144 -3.739 1.00 79.56 76 THR A N 1
ATOM 599 C CA . THR A 1 76 ? -8.520 4.256 -5.208 1.00 79.56 76 THR A CA 1
ATOM 600 C C . THR A 1 76 ? -9.067 5.568 -5.779 1.00 79.56 76 THR A C 1
ATOM 602 O O . THR A 1 76 ? -8.629 5.969 -6.855 1.00 79.56 76 THR A O 1
ATOM 605 N N . LYS A 1 77 ? -9.978 6.264 -5.081 1.00 73.50 77 LYS A N 1
ATOM 606 C CA . LYS A 1 77 ? -10.609 7.521 -5.541 1.00 73.50 77 LYS A CA 1
ATOM 607 C C . LYS A 1 77 ? -9.604 8.663 -5.688 1.00 73.50 77 LYS A C 1
ATOM 609 O O . LYS A 1 77 ? -9.672 9.431 -6.643 1.00 73.50 77 LYS A O 1
ATOM 614 N N . SER A 1 78 ? -8.677 8.777 -4.741 1.00 69.88 78 SER A N 1
ATOM 615 C CA . SER A 1 78 ? -7.661 9.829 -4.735 1.00 69.88 78 SER A CA 1
ATOM 616 C C . SER A 1 78 ? -6.363 9.295 -5.323 1.00 69.88 78 SER A C 1
ATOM 618 O O . SER A 1 78 ? -5.688 8.460 -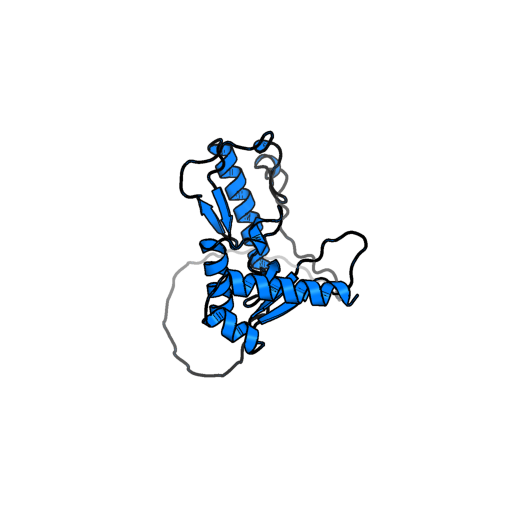4.720 1.00 69.88 78 SER A O 1
ATOM 620 N N . GLY A 1 79 ? -5.992 9.799 -6.501 1.00 65.62 79 GLY A N 1
ATOM 621 C CA . GLY A 1 79 ? -4.704 9.482 -7.109 1.00 65.62 79 GLY A CA 1
ATOM 622 C C . GLY A 1 79 ? -3.551 9.761 -6.138 1.00 65.62 79 GLY A C 1
ATOM 623 O O . GLY A 1 79 ? -3.452 10.844 -5.561 1.00 65.62 79 GLY A O 1
ATOM 624 N N . GLY A 1 80 ? -2.675 8.773 -5.952 1.00 70.38 80 GLY A N 1
ATOM 625 C CA . GLY A 1 80 ? -1.505 8.882 -5.077 1.00 70.38 80 GLY A CA 1
ATOM 626 C C . GLY A 1 80 ? -1.708 8.418 -3.631 1.00 70.38 80 GLY A C 1
ATOM 627 O O . GLY A 1 80 ? -0.740 8.462 -2.872 1.00 70.38 80 GLY A O 1
ATOM 628 N N . THR A 1 81 ? -2.898 7.941 -3.252 1.00 80.56 81 THR A N 1
ATOM 629 C CA . THR A 1 81 ? -3.104 7.216 -1.987 1.00 80.56 81 THR A CA 1
ATOM 630 C C . THR A 1 81 ? -2.726 5.747 -2.164 1.00 80.56 81 THR A C 1
ATOM 632 O O . THR A 1 81 ? -3.089 5.115 -3.156 1.00 80.56 81 THR A O 1
ATOM 635 N N . PHE A 1 82 ? -1.977 5.181 -1.219 1.00 84.50 82 PHE A N 1
ATOM 636 C CA . PHE A 1 82 ? -1.643 3.760 -1.232 1.00 84.50 82 PHE A CA 1
ATOM 637 C C . PHE A 1 82 ? -1.425 3.244 0.183 1.00 84.50 82 PHE A C 1
ATOM 639 O O . PHE A 1 82 ? -0.848 3.920 1.023 1.00 84.50 82 PHE A O 1
ATOM 646 N N . ILE A 1 83 ? -1.832 2.001 0.419 1.00 89.31 83 ILE A N 1
ATOM 647 C CA . ILE A 1 83 ? -1.658 1.335 1.706 1.00 89.31 83 ILE A CA 1
ATOM 648 C C . ILE A 1 83 ? -0.532 0.315 1.587 1.00 89.31 83 ILE A C 1
ATOM 650 O O . ILE A 1 83 ? -0.547 -0.538 0.695 1.00 89.31 83 ILE A O 1
ATOM 654 N N . ARG A 1 84 ? 0.446 0.384 2.491 1.00 89.62 84 ARG A N 1
ATOM 655 C CA . ARG A 1 84 ? 1.565 -0.564 2.536 1.00 89.62 84 ARG A CA 1
ATOM 656 C C . ARG A 1 84 ? 2.021 -0.869 3.954 1.00 89.62 84 ARG A C 1
ATOM 658 O O . ARG A 1 84 ? 1.803 -0.078 4.865 1.00 89.62 84 ARG A O 1
ATOM 665 N N . ARG A 1 85 ? 2.713 -1.992 4.127 1.00 92.06 85 ARG A N 1
ATOM 666 C CA . ARG A 1 85 ? 3.402 -2.324 5.376 1.00 92.06 85 ARG A CA 1
ATOM 667 C C . ARG A 1 85 ? 4.451 -1.258 5.705 1.00 92.06 85 ARG A C 1
ATOM 669 O O . ARG A 1 85 ? 5.119 -0.751 4.800 1.00 92.06 85 ARG A O 1
ATOM 676 N N . ASP A 1 86 ? 4.579 -0.903 6.980 1.00 90.25 86 ASP A N 1
ATOM 677 C CA . ASP A 1 86 ? 5.705 -0.083 7.421 1.00 90.25 86 ASP A CA 1
ATOM 678 C C . ASP A 1 86 ? 6.940 -0.981 7.551 1.00 90.25 86 ASP A C 1
ATOM 680 O O . ASP A 1 86 ? 6.906 -1.997 8.245 1.00 90.25 86 ASP A O 1
ATOM 684 N N . LEU A 1 87 ? 7.993 -0.645 6.811 1.00 89.06 87 LEU A N 1
ATOM 685 C CA . LEU A 1 87 ? 9.193 -1.470 6.689 1.00 89.06 87 LEU A CA 1
ATOM 686 C C . LEU A 1 87 ? 10.257 -1.004 7.680 1.00 89.06 87 LEU A C 1
ATOM 688 O O . LEU A 1 87 ? 10.447 0.200 7.884 1.00 89.06 87 LEU A O 1
ATOM 692 N N . CYS A 1 88 ? 10.977 -1.952 8.273 1.00 89.94 88 CYS A N 1
ATOM 693 C CA . CYS A 1 88 ? 12.140 -1.648 9.096 1.00 89.94 88 CYS A CA 1
ATOM 694 C C . CYS A 1 88 ? 13.334 -1.199 8.222 1.00 89.94 88 CYS A C 1
ATOM 696 O O . CYS A 1 88 ? 13.326 -1.409 7.008 1.00 89.94 88 CYS A O 1
ATOM 698 N N . PRO A 1 89 ? 14.389 -0.594 8.802 1.00 91.06 89 PRO A N 1
ATOM 699 C CA . PRO A 1 89 ? 15.538 -0.108 8.033 1.00 91.06 89 PRO A CA 1
ATOM 700 C C . PRO A 1 89 ? 16.182 -1.154 7.112 1.00 91.06 89 PRO A C 1
ATOM 702 O O . PRO A 1 89 ? 16.523 -0.833 5.978 1.00 91.06 89 PRO A O 1
ATOM 705 N N . PHE A 1 90 ? 16.297 -2.403 7.565 1.00 92.69 90 PHE A N 1
ATOM 706 C CA . PHE A 1 90 ? 16.828 -3.499 6.753 1.00 92.69 90 PHE A CA 1
ATOM 707 C C . PHE A 1 90 ? 15.888 -3.874 5.594 1.00 92.69 90 PHE A C 1
ATOM 709 O O . PHE A 1 90 ? 16.322 -3.993 4.452 1.00 92.69 90 PHE A O 1
ATOM 716 N N . GLU A 1 91 ? 14.585 -3.984 5.856 1.00 92.25 91 GLU A N 1
ATOM 717 C CA . GLU A 1 91 ? 13.572 -4.261 4.826 1.00 92.25 91 GLU A CA 1
ATOM 718 C C . GLU A 1 91 ? 13.477 -3.133 3.788 1.00 92.25 91 GLU A C 1
ATOM 720 O O . GLU A 1 91 ? 13.213 -3.388 2.615 1.00 92.25 91 GLU A O 1
ATOM 725 N N . LEU A 1 92 ? 13.731 -1.884 4.191 1.00 91.62 92 LEU A N 1
ATOM 726 C CA . LEU A 1 92 ? 13.840 -0.757 3.266 1.00 91.62 92 LEU A CA 1
ATOM 727 C C . LEU A 1 92 ? 15.035 -0.906 2.319 1.00 91.62 92 LEU A C 1
ATOM 729 O O . LEU A 1 92 ? 14.936 -0.472 1.174 1.00 91.62 92 LEU A O 1
ATOM 733 N N . GLU A 1 93 ? 16.143 -1.501 2.762 1.00 92.81 93 GLU A N 1
ATOM 734 C CA . GLU A 1 93 ? 17.293 -1.771 1.892 1.00 92.81 93 GLU A CA 1
ATOM 735 C C . GLU A 1 93 ? 16.968 -2.865 0.870 1.00 92.81 93 GLU A C 1
ATOM 737 O O . GLU A 1 93 ? 17.198 -2.684 -0.325 1.00 92.81 93 GLU A O 1
ATOM 742 N N . LEU A 1 94 ? 16.309 -3.940 1.311 1.00 94.25 94 LEU A N 1
ATOM 743 C CA . LEU A 1 94 ? 15.786 -4.971 0.411 1.00 94.25 94 LEU A CA 1
ATOM 744 C C . LEU A 1 94 ? 14.803 -4.385 -0.614 1.00 94.25 94 LEU A C 1
ATOM 746 O O . LEU A 1 94 ? 14.890 -4.681 -1.804 1.00 94.25 94 LEU A O 1
ATOM 750 N N . GLU A 1 95 ? 13.913 -3.485 -0.183 1.00 93.81 95 GLU A N 1
ATOM 751 C CA . GLU A 1 95 ? 12.986 -2.790 -1.078 1.00 93.81 95 GLU A CA 1
ATOM 752 C C . GLU A 1 95 ? 13.722 -1.932 -2.120 1.00 93.81 95 GLU A C 1
ATOM 754 O O . GLU A 1 95 ? 13.304 -1.891 -3.280 1.00 93.81 95 GLU A O 1
ATOM 759 N N . LYS A 1 96 ? 14.810 -1.243 -1.742 1.00 93.88 96 LYS A N 1
ATOM 760 C CA . LYS A 1 96 ? 15.633 -0.479 -2.696 1.00 93.88 96 LYS A CA 1
ATOM 761 C C . LYS A 1 96 ? 16.242 -1.400 -3.747 1.00 93.88 96 LYS A C 1
ATOM 763 O O . LYS A 1 96 ? 16.110 -1.097 -4.934 1.00 93.88 96 LYS A O 1
ATOM 768 N N . GLN A 1 97 ? 16.828 -2.522 -3.330 1.00 94.44 97 GLN A N 1
ATOM 769 C CA . GLN A 1 97 ? 17.408 -3.490 -4.259 1.00 94.44 97 GLN A CA 1
ATOM 770 C C . GLN A 1 97 ? 16.344 -4.057 -5.205 1.00 94.44 97 GLN A C 1
ATOM 772 O O . GLN A 1 97 ? 16.504 -4.008 -6.420 1.00 94.44 97 GLN A O 1
ATOM 777 N N . ALA A 1 98 ? 15.186 -4.461 -4.678 1.00 95.56 98 ALA A N 1
ATOM 778 C CA . ALA A 1 98 ? 14.082 -4.947 -5.500 1.00 95.56 98 ALA A CA 1
ATOM 779 C C . ALA A 1 98 ? 13.587 -3.899 -6.518 1.00 95.56 98 ALA A C 1
ATOM 781 O O . ALA A 1 98 ? 13.143 -4.260 -7.609 1.00 95.56 98 ALA A O 1
ATOM 782 N N . ARG A 1 99 ? 13.650 -2.595 -6.195 1.00 95.25 99 ARG A N 1
ATOM 783 C CA . ARG A 1 99 ? 13.294 -1.520 -7.144 1.00 95.25 99 ARG A CA 1
ATOM 784 C C . ARG A 1 99 ? 14.309 -1.400 -8.268 1.00 95.25 99 ARG A C 1
ATOM 786 O O . ARG A 1 99 ? 13.892 -1.175 -9.404 1.00 95.25 99 ARG A O 1
ATOM 793 N N . ILE A 1 100 ? 15.595 -1.535 -7.952 1.00 95.31 100 ILE A N 1
ATOM 794 C CA . ILE A 1 100 ? 16.671 -1.583 -8.944 1.00 95.31 100 ILE A CA 1
ATOM 795 C C . ILE A 1 100 ? 16.436 -2.767 -9.881 1.00 95.31 100 ILE A C 1
ATOM 797 O O . ILE A 1 100 ? 16.318 -2.566 -11.088 1.00 95.31 100 ILE A O 1
ATOM 801 N N . ASP A 1 101 ? 16.225 -3.963 -9.335 1.00 95.50 101 ASP A N 1
ATOM 802 C CA . ASP A 1 101 ? 16.001 -5.174 -10.127 1.00 95.50 101 ASP A CA 1
ATOM 803 C C . ASP A 1 101 ? 14.743 -5.065 -11.004 1.00 95.50 101 ASP A C 1
ATOM 805 O O . ASP A 1 101 ? 14.755 -5.432 -12.181 1.00 95.50 101 ASP A O 1
ATOM 809 N N . ALA A 1 102 ? 13.647 -4.518 -10.461 1.00 96.38 102 ALA A N 1
ATOM 810 C CA . ALA A 1 102 ? 12.416 -4.287 -11.213 1.00 96.38 102 ALA A CA 1
ATOM 811 C C . ALA A 1 102 ? 12.646 -3.338 -12.390 1.00 96.38 102 ALA A C 1
ATOM 813 O O . ALA A 1 102 ? 12.202 -3.621 -13.502 1.00 96.38 102 ALA A O 1
ATOM 814 N N . TRP A 1 103 ? 13.336 -2.220 -12.153 1.00 95.94 103 TRP A N 1
ATOM 815 C CA . TRP A 1 103 ? 13.655 -1.253 -13.196 1.00 95.94 103 TRP A CA 1
ATOM 816 C C . TRP A 1 103 ? 14.537 -1.875 -14.281 1.00 95.94 103 TRP A C 1
ATOM 818 O O . TRP A 1 103 ? 14.171 -1.810 -15.454 1.00 95.94 103 TRP A O 1
ATOM 828 N N . THR A 1 104 ? 15.620 -2.556 -13.898 1.00 95.19 104 THR A N 1
ATOM 829 C CA . THR A 1 104 ? 16.544 -3.223 -14.827 1.00 95.19 104 THR A CA 1
ATOM 830 C C . THR A 1 104 ? 15.810 -4.244 -15.692 1.00 95.19 104 THR A C 1
ATOM 832 O O . THR A 1 104 ? 15.935 -4.232 -16.917 1.00 95.19 104 THR A O 1
ATOM 835 N N . ASN A 1 105 ? 14.971 -5.087 -15.083 1.00 95.94 105 ASN A N 1
ATOM 836 C CA . ASN A 1 105 ? 14.190 -6.086 -15.811 1.00 95.94 105 ASN A CA 1
ATOM 837 C C . ASN A 1 105 ? 13.153 -5.451 -16.748 1.00 95.94 105 ASN A C 1
ATOM 839 O O . ASN A 1 105 ? 12.972 -5.916 -17.873 1.00 95.94 105 ASN A O 1
ATOM 843 N N . ASN A 1 106 ? 12.495 -4.373 -16.321 1.00 96.62 106 ASN A N 1
ATOM 844 C CA . ASN A 1 106 ? 11.530 -3.653 -17.150 1.00 96.62 106 ASN A CA 1
ATOM 845 C C . ASN A 1 106 ? 12.195 -2.976 -18.356 1.00 96.62 106 ASN A C 1
ATOM 847 O O . ASN A 1 106 ? 11.671 -3.063 -19.466 1.00 96.62 106 ASN A O 1
ATOM 851 N N . VAL A 1 107 ? 13.361 -2.347 -18.163 1.00 95.25 107 VAL A N 1
ATOM 852 C CA . VAL A 1 107 ? 14.160 -1.763 -19.253 1.00 95.25 107 VAL A CA 1
ATOM 853 C C . VAL A 1 107 ? 14.608 -2.850 -20.225 1.00 95.25 107 VAL A C 1
ATOM 855 O O . VAL A 1 107 ? 14.397 -2.708 -21.426 1.00 95.25 107 VAL A O 1
ATOM 858 N N . LYS A 1 108 ? 15.145 -3.965 -19.715 1.00 95.00 108 LYS A N 1
ATOM 859 C CA . LYS A 1 108 ? 15.624 -5.091 -20.528 1.00 95.00 108 LYS A CA 1
ATOM 860 C C . LYS A 1 108 ? 14.537 -5.687 -21.425 1.00 95.00 108 LYS A C 1
ATOM 862 O O . LYS A 1 108 ? 14.814 -6.037 -22.565 1.00 95.00 108 LYS A O 1
ATOM 867 N N . ILE A 1 109 ? 13.313 -5.825 -20.915 1.00 94.31 109 ILE A N 1
ATOM 868 C CA . ILE A 1 109 ? 12.188 -6.400 -21.673 1.00 94.31 109 ILE A CA 1
ATOM 869 C C . ILE A 1 109 ? 11.469 -5.330 -22.514 1.00 94.31 109 ILE A C 1
ATOM 871 O O . ILE A 1 109 ? 10.661 -5.660 -23.378 1.00 94.31 109 ILE A O 1
ATOM 875 N N . GLY A 1 11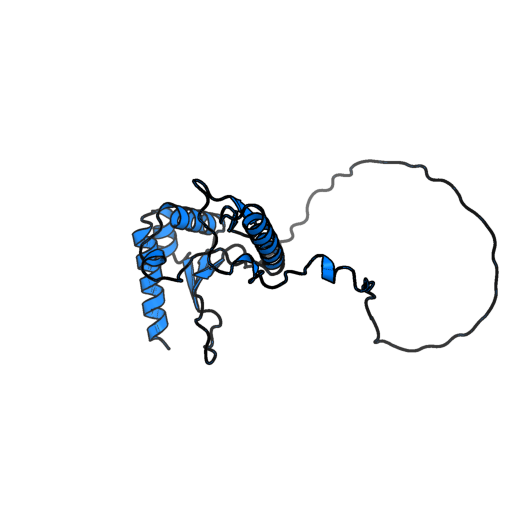0 ? 11.730 -4.043 -22.276 1.00 94.69 110 GLY A N 1
ATOM 876 C CA . GLY A 1 110 ? 11.027 -2.951 -22.950 1.00 94.69 110 GLY A CA 1
ATOM 877 C C . GLY A 1 110 ? 9.557 -2.817 -22.531 1.00 94.69 110 GLY A C 1
ATOM 878 O O . GLY A 1 110 ? 8.773 -2.173 -23.225 1.00 94.69 110 GLY A O 1
ATOM 879 N N . SER A 1 111 ? 9.157 -3.417 -21.404 1.00 95.00 111 SER A N 1
ATOM 880 C CA . SER A 1 111 ? 7.781 -3.372 -20.895 1.00 95.00 111 SER A CA 1
ATOM 881 C C . SER A 1 111 ? 7.729 -3.368 -19.369 1.00 95.00 111 SER A C 1
ATOM 883 O O . SER A 1 111 ? 8.624 -3.854 -18.681 1.00 95.00 111 SER A O 1
ATOM 885 N N . LEU A 1 112 ? 6.653 -2.806 -18.824 1.00 94.69 112 LEU A N 1
ATOM 886 C CA . LEU A 1 112 ? 6.373 -2.736 -17.398 1.00 94.69 112 LEU A CA 1
ATOM 887 C C . LEU A 1 112 ? 5.751 -4.063 -16.932 1.00 94.69 112 LEU A C 1
ATOM 889 O O . LEU A 1 112 ? 4.529 -4.186 -16.797 1.00 94.69 112 LEU A O 1
ATOM 893 N N . ALA A 1 113 ? 6.611 -5.057 -16.715 1.00 95.88 113 ALA A N 1
ATOM 894 C CA . ALA A 1 113 ? 6.259 -6.417 -16.303 1.00 95.88 113 ALA A CA 1
ATOM 895 C C . ALA A 1 113 ? 6.540 -6.696 -14.817 1.00 95.88 113 ALA A C 1
ATOM 897 O O . ALA A 1 113 ? 5.936 -7.597 -14.236 1.00 95.88 113 ALA A O 1
ATOM 898 N N . TYR A 1 114 ? 7.430 -5.924 -14.197 1.00 96.56 114 TYR A N 1
ATOM 899 C CA . TYR A 1 114 ? 7.882 -6.097 -12.821 1.00 96.56 114 TYR A CA 1
ATOM 900 C C . TYR A 1 114 ? 7.565 -4.879 -11.958 1.00 96.56 114 TYR A C 1
ATOM 902 O O . TYR A 1 114 ? 7.553 -3.735 -12.420 1.00 96.56 114 TYR A O 1
ATOM 910 N N . GLY A 1 115 ? 7.350 -5.134 -10.672 1.00 93.56 115 GLY A N 1
ATOM 911 C CA . GLY A 1 115 ? 7.186 -4.119 -9.642 1.00 93.56 115 GLY A CA 1
ATOM 912 C C . GLY A 1 115 ? 7.733 -4.597 -8.306 1.00 93.56 115 GLY A C 1
ATOM 913 O O . GLY A 1 115 ? 8.301 -5.681 -8.207 1.00 93.56 115 GLY A O 1
ATOM 914 N N . VAL A 1 116 ? 7.530 -3.795 -7.266 1.00 93.25 116 VAL A N 1
ATOM 915 C CA . VAL A 1 116 ? 7.961 -4.122 -5.902 1.00 93.25 116 VAL A CA 1
ATOM 916 C C . VAL A 1 116 ? 6.755 -4.138 -4.980 1.00 93.25 116 VAL A C 1
ATOM 918 O O . VAL A 1 116 ? 5.892 -3.261 -5.066 1.00 93.25 116 VAL A O 1
ATOM 921 N N . ARG A 1 117 ? 6.685 -5.138 -4.104 1.00 88.56 117 ARG A N 1
ATOM 922 C CA . ARG A 1 117 ? 5.665 -5.255 -3.059 1.00 88.56 117 ARG A CA 1
ATOM 923 C C . ARG A 1 117 ? 6.276 -5.928 -1.850 1.00 88.56 117 ARG A C 1
ATOM 925 O O . ARG A 1 117 ? 6.861 -6.986 -2.031 1.00 88.56 117 ARG A O 1
ATOM 932 N N . ASP A 1 118 ? 6.076 -5.336 -0.669 1.00 86.00 118 ASP A N 1
ATOM 933 C CA . ASP A 1 118 ? 6.631 -5.816 0.603 1.00 86.00 118 ASP A CA 1
ATOM 934 C C . ASP A 1 118 ? 8.074 -6.276 0.380 1.00 86.00 118 ASP A C 1
ATOM 936 O O . ASP A 1 118 ? 8.326 -7.471 0.298 1.00 86.00 118 ASP A O 1
ATOM 940 N N . GLU A 1 119 ? 8.985 -5.328 0.134 1.00 91.00 119 GLU A N 1
ATOM 941 C CA . GLU A 1 119 ? 10.427 -5.544 -0.089 1.00 91.00 119 GLU A CA 1
ATOM 942 C C . GLU A 1 119 ? 10.848 -6.507 -1.221 1.00 91.00 119 GLU A C 1
ATOM 944 O O . GLU A 1 119 ? 12.033 -6.625 -1.516 1.00 91.00 119 GLU A O 1
ATOM 949 N N . LYS A 1 120 ? 9.902 -7.161 -1.899 1.00 92.94 120 LYS A N 1
ATOM 950 C CA . LYS A 1 120 ? 10.155 -8.223 -2.872 1.00 92.94 120 LYS A CA 1
ATOM 951 C C . LYS A 1 120 ? 9.860 -7.762 -4.286 1.00 92.94 120 LYS A C 1
ATOM 953 O O . LYS A 1 120 ? 8.888 -7.047 -4.551 1.00 92.94 120 LYS A O 1
ATOM 958 N N . LEU A 1 121 ? 10.679 -8.247 -5.213 1.00 95.44 121 LEU A N 1
ATOM 959 C CA . LEU A 1 121 ? 10.407 -8.170 -6.640 1.00 95.44 121 LEU A CA 1
ATOM 960 C C . LEU A 1 121 ? 9.200 -9.056 -6.970 1.00 95.44 121 LEU A C 1
ATOM 962 O O . LEU A 1 121 ? 9.170 -10.240 -6.639 1.00 95.44 121 LEU A O 1
ATOM 966 N N . ILE A 1 122 ? 8.212 -8.486 -7.653 1.00 94.44 122 ILE A N 1
ATOM 967 C CA . ILE A 1 122 ? 7.045 -9.213 -8.149 1.00 94.44 122 ILE A CA 1
ATOM 968 C C . ILE A 1 122 ? 6.935 -9.059 -9.659 1.00 94.44 122 ILE A C 1
ATOM 970 O O . ILE A 1 122 ? 7.252 -8.008 -10.218 1.00 94.44 122 ILE A O 1
ATOM 974 N N . LYS A 1 123 ? 6.418 -10.094 -10.317 1.00 95.31 123 LYS A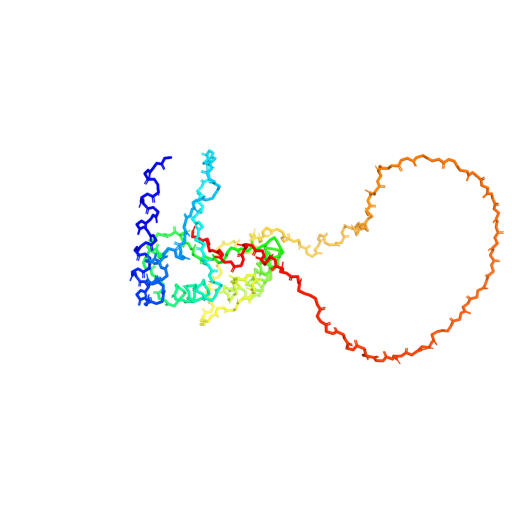 N 1
ATOM 975 C CA . LYS A 1 123 ? 5.953 -10.012 -11.700 1.00 95.31 123 LYS A CA 1
ATOM 976 C C . LYS A 1 123 ? 4.459 -9.699 -11.693 1.00 95.31 123 LYS A C 1
ATOM 978 O O . LYS A 1 123 ? 3.707 -10.282 -10.914 1.00 95.31 123 LYS A O 1
ATOM 983 N N . PHE A 1 124 ? 4.027 -8.756 -12.520 1.00 91.19 124 PHE A N 1
ATOM 984 C CA . PHE A 1 124 ? 2.607 -8.487 -12.697 1.00 91.19 124 PHE A CA 1
ATOM 985 C C . PHE A 1 124 ? 1.943 -9.638 -13.450 1.00 91.19 124 PHE A C 1
ATOM 987 O O . PHE A 1 124 ? 2.514 -10.208 -14.378 1.00 91.19 124 PHE A O 1
ATOM 994 N N . ASN A 1 125 ? 0.711 -9.946 -13.057 1.00 88.25 125 ASN A N 1
ATOM 995 C CA . ASN A 1 125 ? -0.128 -10.874 -13.799 1.00 88.25 125 ASN A CA 1
ATOM 996 C C . ASN A 1 125 ? -0.717 -10.158 -15.023 1.00 88.25 125 ASN A C 1
ATOM 998 O O . ASN A 1 125 ? -1.065 -8.977 -14.943 1.00 88.25 125 ASN A O 1
ATOM 1002 N N . GLY A 1 126 ? -0.876 -10.890 -16.126 1.00 89.31 126 GLY A N 1
ATOM 1003 C CA . GLY A 1 126 ? -1.456 -10.381 -17.370 1.00 89.31 126 GLY A CA 1
ATOM 1004 C C . GLY A 1 126 ? -0.427 -9.842 -18.364 1.00 89.31 126 GLY A C 1
ATOM 1005 O O . GLY A 1 126 ? 0.770 -10.112 -18.261 1.00 89.31 126 GLY A O 1
ATOM 1006 N N . VAL A 1 127 ? -0.920 -9.106 -19.361 1.00 90.06 127 VAL A N 1
ATOM 1007 C CA . VAL A 1 127 ? -0.096 -8.551 -20.443 1.00 90.06 127 VAL A CA 1
ATOM 1008 C C . VAL A 1 127 ? 0.762 -7.399 -19.898 1.00 90.06 127 VAL A C 1
ATOM 1010 O O . VAL A 1 127 ? 0.204 -6.463 -19.313 1.00 90.06 127 VAL A O 1
ATOM 1013 N N . PRO A 1 128 ? 2.100 -7.435 -20.069 1.00 92.31 128 PRO A N 1
ATOM 1014 C CA . PRO A 1 128 ? 2.969 -6.331 -19.681 1.00 92.31 128 PRO A CA 1
ATOM 1015 C C . PRO A 1 128 ? 2.536 -5.013 -20.321 1.00 92.31 128 PRO A C 1
ATOM 1017 O O . PRO A 1 128 ? 2.244 -4.951 -21.514 1.00 92.31 128 PRO A O 1
ATOM 1020 N N . ARG A 1 129 ? 2.499 -3.940 -19.526 1.00 93.25 129 ARG A N 1
ATOM 1021 C CA . ARG A 1 129 ? 2.156 -2.606 -20.041 1.00 93.25 129 ARG A CA 1
ATOM 1022 C C . ARG A 1 129 ? 3.355 -1.994 -20.761 1.00 93.25 129 ARG A C 1
ATOM 1024 O O . ARG A 1 129 ? 4.494 -2.330 -20.453 1.00 93.25 129 ARG A O 1
ATOM 1031 N N . ALA A 1 130 ? 3.116 -1.053 -21.669 1.00 94.06 130 ALA A N 1
ATOM 1032 C CA . ALA A 1 130 ? 4.199 -0.274 -22.263 1.00 94.06 130 ALA A CA 1
ATOM 1033 C C . ALA A 1 130 ? 4.983 0.498 -21.186 1.00 94.06 130 ALA A C 1
ATOM 1035 O O . ALA A 1 130 ? 4.419 0.914 -20.165 1.00 94.06 130 ALA A O 1
ATOM 1036 N N . LEU A 1 131 ? 6.285 0.691 -21.411 1.00 93.88 131 LEU A N 1
ATOM 1037 C CA . LEU A 1 131 ? 7.083 1.555 -20.548 1.00 93.88 131 LEU A CA 1
ATOM 1038 C C . LEU A 1 131 ? 6.621 3.014 -20.681 1.00 93.88 131 LEU A C 1
ATOM 1040 O O . LEU A 1 131 ? 6.368 3.480 -21.793 1.00 93.88 131 LEU A O 1
ATOM 1044 N N . PRO A 1 132 ? 6.548 3.765 -19.571 1.00 92.44 132 PRO A N 1
ATOM 1045 C CA . PRO A 1 132 ? 6.382 5.211 -19.627 1.00 92.44 132 PRO A CA 1
ATOM 1046 C C . PRO A 1 132 ? 7.505 5.891 -20.425 1.00 92.44 132 PRO A C 1
ATOM 1048 O O . PRO A 1 132 ? 8.644 5.419 -20.451 1.00 92.44 132 PRO A O 1
ATOM 1051 N N . SER A 1 133 ? 7.208 7.048 -21.019 1.00 93.31 133 SER A N 1
ATOM 1052 C CA . SER A 1 133 ? 8.223 7.848 -21.714 1.00 93.31 133 SER A CA 1
ATOM 1053 C C . SER A 1 133 ? 9.385 8.215 -20.780 1.00 93.31 133 SER A C 1
ATOM 1055 O O . SER A 1 133 ? 9.177 8.658 -19.647 1.00 93.31 133 SER A O 1
ATOM 1057 N N . GLY A 1 134 ? 10.618 8.002 -21.248 1.00 90.88 134 GLY A N 1
ATOM 1058 C CA . GLY A 1 134 ? 11.840 8.286 -20.491 1.00 90.88 134 GLY A CA 1
ATOM 1059 C C . GLY A 1 134 ? 12.102 7.357 -19.300 1.00 90.88 134 GLY A C 1
ATOM 1060 O O . GLY A 1 134 ? 12.934 7.694 -18.460 1.00 90.88 134 GLY A O 1
ATOM 1061 N N . TYR A 1 135 ? 11.424 6.206 -19.201 1.00 92.25 135 TYR A N 1
ATOM 1062 C CA . TYR A 1 135 ? 11.597 5.259 -18.090 1.00 92.25 135 TYR A CA 1
ATOM 1063 C C . TYR A 1 135 ? 13.050 4.774 -17.930 1.00 92.25 135 TYR A C 1
ATOM 1065 O O . TYR A 1 135 ? 13.573 4.739 -16.816 1.00 92.25 135 TYR A O 1
ATOM 1073 N N . SER A 1 136 ? 13.730 4.475 -19.040 1.00 89.50 136 SER A N 1
ATOM 1074 C CA . SER A 1 136 ? 15.142 4.058 -19.063 1.00 89.50 136 SER A CA 1
ATOM 1075 C C . SER A 1 136 ? 16.123 5.155 -18.643 1.00 89.50 136 SER A C 1
ATOM 1077 O O . SER A 1 136 ? 17.257 4.859 -18.300 1.00 89.50 136 SER A O 1
ATOM 1079 N N . ASN A 1 137 ? 15.702 6.420 -18.644 1.00 91.38 137 ASN A N 1
ATOM 1080 C CA . ASN A 1 137 ? 16.555 7.554 -18.276 1.00 91.38 137 ASN A CA 1
ATOM 1081 C C . ASN A 1 137 ? 16.301 8.012 -16.833 1.00 91.38 137 ASN A C 1
ATOM 1083 O O . ASN A 1 137 ? 16.816 9.040 -16.397 1.00 91.38 137 ASN A O 1
ATOM 1087 N N . ARG A 1 138 ? 15.456 7.284 -16.095 1.00 89.38 138 ARG A N 1
ATOM 1088 C CA . ARG A 1 138 ? 15.061 7.597 -14.719 1.00 89.38 138 ARG A CA 1
ATOM 1089 C C . ARG A 1 138 ? 15.285 6.377 -13.827 1.00 89.38 138 ARG A C 1
ATOM 1091 O O . ARG A 1 138 ? 14.307 5.757 -13.398 1.00 89.38 138 ARG A O 1
ATOM 1098 N N . PRO A 1 139 ? 16.549 6.004 -13.565 1.00 90.88 139 PRO A N 1
ATOM 1099 C CA . PRO A 1 139 ? 16.833 4.895 -12.675 1.00 90.88 139 PRO A CA 1
ATOM 1100 C C . PRO A 1 139 ? 16.355 5.206 -11.245 1.00 90.88 139 PRO A C 1
ATOM 1102 O O . PRO A 1 139 ? 16.299 6.373 -10.833 1.00 90.88 139 PRO A O 1
ATOM 1105 N N . PRO A 1 140 ? 15.977 4.178 -10.469 1.00 90.19 140 PRO A N 1
ATOM 1106 C CA . PRO A 1 140 ? 15.598 4.351 -9.077 1.00 90.19 140 PRO A CA 1
ATOM 1107 C C . PRO A 1 140 ? 16.779 4.866 -8.243 1.00 90.19 140 PRO A C 1
ATOM 1109 O O . PRO A 1 140 ? 17.947 4.625 -8.540 1.00 90.19 140 PRO A O 1
ATOM 1112 N N . ARG A 1 141 ? 16.468 5.578 -7.155 1.00 85.88 141 ARG A N 1
ATOM 1113 C CA . ARG A 1 141 ? 17.482 6.110 -6.236 1.00 85.88 141 ARG A CA 1
ATOM 1114 C C . ARG A 1 141 ? 18.338 4.976 -5.662 1.00 85.88 141 ARG A C 1
ATOM 1116 O O . ARG A 1 141 ? 17.782 4.033 -5.105 1.00 85.88 141 ARG A O 1
ATOM 1123 N N . GLY A 1 142 ? 19.659 5.131 -5.727 1.00 80.62 142 GLY A N 1
ATOM 1124 C CA . GLY A 1 142 ? 20.623 4.114 -5.291 1.00 80.62 142 GLY A CA 1
ATOM 1125 C C . GLY A 1 142 ? 21.063 3.160 -6.402 1.00 80.62 142 GLY A C 1
ATOM 1126 O O . GLY A 1 142 ? 21.890 2.297 -6.144 1.00 80.62 142 GLY A O 1
ATOM 1127 N N . PHE A 1 143 ? 20.547 3.314 -7.626 1.00 85.75 143 PHE A N 1
ATOM 1128 C CA . PHE A 1 143 ? 21.106 2.642 -8.792 1.00 85.75 143 PHE A CA 1
ATOM 1129 C C . PHE A 1 143 ? 22.532 3.136 -9.062 1.00 85.75 143 PHE A C 1
ATOM 1131 O O . PHE A 1 143 ? 22.753 4.343 -9.150 1.00 85.75 143 PHE A O 1
ATOM 1138 N N . ILE A 1 144 ? 23.460 2.196 -9.223 1.00 78.50 144 ILE A N 1
ATOM 1139 C CA . ILE A 1 144 ? 24.841 2.433 -9.646 1.00 78.50 144 ILE A CA 1
ATOM 1140 C C . ILE A 1 144 ? 25.003 1.710 -10.983 1.00 78.50 144 ILE A C 1
ATOM 1142 O O . ILE A 1 144 ? 24.716 0.516 -11.074 1.00 78.50 144 ILE A O 1
ATOM 1146 N N . ALA A 1 145 ? 25.403 2.430 -12.032 1.00 72.00 145 ALA A N 1
ATOM 1147 C CA . ALA A 1 145 ? 25.633 1.818 -13.337 1.00 72.00 145 ALA A CA 1
ATOM 1148 C C . ALA A 1 145 ? 26.864 0.900 -13.275 1.00 72.00 145 ALA A C 1
ATOM 1150 O O . ALA A 1 145 ? 27.835 1.220 -12.596 1.00 72.00 145 ALA A O 1
ATOM 1151 N N . GLU A 1 146 ? 26.874 -0.209 -14.020 1.00 64.69 146 GLU A N 1
ATOM 1152 C CA . GLU A 1 146 ? 28.015 -1.145 -14.014 1.00 64.69 146 GLU A CA 1
ATOM 1153 C C . GLU A 1 146 ? 29.346 -0.485 -14.427 1.00 64.69 146 GLU A C 1
ATOM 1155 O O . GLU A 1 146 ? 30.418 -0.894 -13.980 1.00 64.69 146 GLU A O 1
ATOM 1160 N N . ASN A 1 147 ? 29.283 0.608 -15.194 1.00 56.28 147 ASN A N 1
ATOM 1161 C CA . ASN A 1 147 ? 30.451 1.415 -15.553 1.00 56.28 147 ASN A CA 1
ATOM 1162 C C . ASN A 1 147 ? 31.044 2.207 -14.368 1.00 56.28 147 ASN A C 1
ATOM 1164 O O . ASN A 1 147 ? 32.209 2.585 -14.425 1.00 56.28 147 ASN A O 1
ATOM 1168 N N . GLU A 1 148 ? 30.285 2.445 -13.295 1.00 55.59 148 GLU A N 1
ATOM 1169 C CA . GLU A 1 148 ? 30.751 3.136 -12.082 1.00 55.59 148 GLU A CA 1
ATOM 1170 C C . GLU A 1 148 ? 31.333 2.178 -11.029 1.00 55.59 148 GLU A C 1
ATOM 1172 O O . GLU A 1 148 ? 32.018 2.618 -10.110 1.00 55.59 148 GLU A O 1
ATOM 1177 N N . LEU A 1 149 ? 31.147 0.860 -11.184 1.00 55.97 149 LEU A N 1
ATOM 1178 C CA . LEU A 1 149 ? 31.758 -0.154 -10.311 1.00 55.97 149 LEU A CA 1
ATOM 1179 C C . LEU A 1 149 ? 33.260 -0.373 -10.588 1.00 55.97 149 LEU A C 1
ATOM 1181 O O . LEU A 1 149 ? 33.927 -1.063 -9.822 1.00 55.97 149 LEU A O 1
ATOM 1185 N N . HIS A 1 150 ? 33.807 0.222 -11.657 1.00 44.16 150 HIS A N 1
ATOM 1186 C CA . HIS A 1 150 ? 35.218 0.095 -12.052 1.00 44.16 150 HIS A CA 1
ATOM 1187 C C . HIS A 1 150 ? 36.130 1.231 -11.555 1.00 44.16 150 HIS A C 1
ATOM 1189 O O . HIS A 1 150 ? 37.314 1.253 -11.893 1.00 44.16 150 HIS A O 1
ATOM 1195 N N . ILE A 1 151 ? 35.635 2.153 -10.724 1.00 46.19 151 ILE A N 1
ATOM 1196 C CA . ILE A 1 151 ? 36.471 3.184 -10.095 1.00 46.19 151 ILE A CA 1
ATOM 1197 C C . ILE A 1 151 ? 36.667 2.822 -8.620 1.00 46.19 151 ILE A C 1
ATOM 1199 O O . ILE A 1 151 ? 35.927 3.263 -7.752 1.00 46.19 151 ILE A O 1
ATOM 1203 N N . GLY A 1 152 ? 37.687 1.992 -8.377 1.00 41.00 152 GLY A N 1
ATOM 1204 C CA . GLY A 1 152 ? 38.367 1.824 -7.091 1.00 41.00 152 GLY A CA 1
ATOM 1205 C C . GLY A 1 152 ? 37.518 1.272 -5.950 1.00 41.00 152 GLY A C 1
ATOM 1206 O O . GLY A 1 152 ? 36.895 2.032 -5.221 1.00 41.00 152 GLY A O 1
ATOM 1207 N N . SER A 1 153 ? 37.595 -0.038 -5.711 1.00 34.25 153 SER A N 1
ATOM 1208 C CA . SER A 1 153 ? 37.217 -0.640 -4.429 1.00 34.25 153 SER A CA 1
ATOM 1209 C C . SER A 1 153 ? 37.840 0.149 -3.265 1.00 34.25 153 SER A C 1
ATOM 1211 O O . SER A 1 153 ? 39.064 0.104 -3.115 1.00 34.25 153 SER A O 1
ATOM 1213 N N . PRO A 1 154 ? 37.071 0.835 -2.398 1.00 37.84 154 PRO A N 1
ATOM 1214 C CA . PRO A 1 154 ? 37.579 1.201 -1.098 1.00 37.84 154 PRO A CA 1
ATOM 1215 C C . PRO A 1 154 ? 37.334 -0.014 -0.208 1.00 37.84 154 PRO A C 1
ATOM 1217 O O . PRO A 1 154 ? 36.199 -0.353 0.132 1.00 37.84 154 PRO A O 1
ATOM 1220 N N . THR A 1 155 ? 38.407 -0.710 0.147 1.00 35.22 155 THR A N 1
ATOM 1221 C CA . THR A 1 155 ? 38.411 -1.572 1.327 1.00 35.22 155 THR A CA 1
ATOM 1222 C C . THR A 1 155 ? 37.804 -0.761 2.472 1.00 35.22 155 THR A C 1
ATOM 1224 O O . THR A 1 155 ? 38.329 0.296 2.814 1.00 35.22 155 THR A O 1
ATOM 1227 N N . LEU A 1 156 ? 36.673 -1.208 3.024 1.00 33.75 156 LEU A N 1
ATOM 1228 C CA . LEU A 1 156 ? 36.076 -0.639 4.231 1.00 33.75 156 LEU A CA 1
ATOM 1229 C C . LEU A 1 156 ? 37.051 -0.852 5.399 1.00 33.75 156 LEU A C 1
ATOM 1231 O O . LEU A 1 156 ? 36.945 -1.824 6.142 1.00 33.75 156 LEU A O 1
ATOM 1235 N N . SER A 1 157 ? 38.035 0.031 5.550 1.00 32.78 157 SER A N 1
ATOM 1236 C CA . SER A 1 157 ? 38.791 0.168 6.786 1.00 32.78 157 SER A CA 1
ATOM 1237 C C . SER A 1 157 ? 37.891 0.884 7.787 1.00 32.78 157 SER A C 1
ATOM 1239 O O . SER A 1 157 ? 37.606 2.071 7.632 1.00 32.78 157 SER A O 1
ATOM 1241 N N . LEU A 1 158 ? 37.406 0.148 8.791 1.00 33.56 158 LEU A N 1
ATOM 1242 C CA . LEU A 1 158 ? 36.853 0.745 10.004 1.00 33.56 158 LEU A CA 1
ATOM 1243 C C . LEU A 1 158 ? 37.939 1.635 10.617 1.00 33.56 158 LEU A C 1
ATOM 1245 O O . LEU A 1 158 ? 38.913 1.138 11.178 1.00 33.56 158 LEU A O 1
ATOM 1249 N N . ASP A 1 159 ? 37.772 2.944 10.487 1.00 28.77 159 ASP A N 1
ATOM 1250 C CA . ASP A 1 159 ? 38.622 3.928 11.137 1.00 28.77 159 ASP A CA 1
ATOM 1251 C C . ASP A 1 159 ? 38.167 4.054 12.599 1.00 28.77 159 ASP A C 1
ATOM 1253 O O . ASP A 1 159 ? 37.227 4.776 12.932 1.00 28.77 159 ASP A O 1
ATOM 1257 N N . THR A 1 160 ? 38.767 3.256 13.483 1.00 37.00 160 THR A N 1
ATOM 1258 C CA . THR A 1 160 ? 38.635 3.416 14.936 1.00 37.00 160 THR A CA 1
ATOM 1259 C C . THR A 1 160 ? 39.797 4.259 15.442 1.00 37.00 160 THR A C 1
ATOM 1261 O O . THR A 1 160 ? 40.726 3.749 16.067 1.00 37.00 160 THR A O 1
ATOM 1264 N N . SER A 1 161 ? 39.770 5.557 15.164 1.00 30.77 161 SER A N 1
ATOM 1265 C CA . SER A 1 161 ? 40.757 6.509 15.669 1.00 30.77 161 SER A CA 1
ATOM 1266 C C . SER A 1 161 ? 40.144 7.432 16.727 1.00 30.77 161 SER A C 1
ATOM 1268 O O . SER A 1 161 ? 39.926 8.614 16.499 1.00 30.77 161 SER A O 1
ATOM 1270 N N . SER A 1 162 ? 39.911 6.894 17.933 1.00 32.69 162 SER A N 1
ATOM 1271 C CA . SER A 1 162 ? 40.044 7.664 19.184 1.00 32.69 162 SER A CA 1
ATOM 1272 C C . SER A 1 162 ? 40.053 6.756 20.425 1.00 32.69 162 SER A C 1
ATOM 1274 O O . SER A 1 162 ? 38.996 6.491 20.993 1.00 32.69 162 SER A O 1
ATOM 1276 N N . LEU A 1 163 ? 41.230 6.305 20.876 1.00 29.03 163 LEU A N 1
ATOM 1277 C CA . LEU A 1 163 ? 41.620 6.360 22.297 1.00 29.03 163 LEU A CA 1
ATOM 1278 C C . LEU A 1 163 ? 43.091 5.947 22.504 1.00 29.03 163 LEU A C 1
ATOM 1280 O O . LEU A 1 163 ? 43.480 4.821 22.228 1.00 29.03 163 LEU A O 1
ATOM 1284 N N . ASN A 1 164 ? 43.851 6.898 23.048 1.00 29.11 164 ASN A N 1
ATOM 1285 C CA . ASN A 1 164 ? 45.033 6.783 23.907 1.00 29.11 164 ASN A CA 1
ATOM 1286 C C . ASN A 1 164 ? 46.268 5.959 23.490 1.00 29.11 164 ASN A C 1
ATOM 1288 O O . ASN A 1 164 ? 46.359 4.751 23.670 1.00 29.11 164 ASN A O 1
ATOM 1292 N N . GLN A 1 165 ? 47.288 6.735 23.100 1.00 28.91 165 GLN A N 1
ATOM 1293 C CA . GLN A 1 165 ? 48.672 6.738 23.603 1.00 28.91 165 GLN A CA 1
ATOM 1294 C C . GLN A 1 165 ? 49.030 5.690 24.674 1.00 28.91 165 GLN A C 1
ATOM 1296 O O . GLN A 1 165 ? 48.472 5.722 25.770 1.00 28.91 165 GLN A O 1
ATOM 1301 N N . SER A 1 166 ? 50.079 4.898 24.408 1.00 29.73 166 SER A N 1
ATOM 1302 C CA . SER A 1 166 ? 51.261 4.719 25.280 1.00 29.73 166 SER A CA 1
ATOM 1303 C C . SER A 1 166 ? 52.350 3.889 24.584 1.00 29.73 166 SER A C 1
ATOM 1305 O O . SER A 1 166 ? 52.075 2.878 23.950 1.00 29.73 166 SER A O 1
ATOM 1307 N N . ASN A 1 167 ? 53.586 4.363 24.731 1.00 28.98 167 ASN A N 1
ATOM 1308 C CA . ASN A 1 167 ? 54.862 3.876 24.202 1.00 28.98 167 ASN A CA 1
ATOM 1309 C C . ASN A 1 167 ? 55.159 2.376 24.397 1.00 28.98 167 ASN A C 1
ATOM 1311 O O . ASN A 1 167 ? 54.918 1.850 25.478 1.00 28.98 167 ASN A O 1
ATOM 1315 N N . ALA A 1 168 ? 55.865 1.766 23.434 1.00 29.75 168 ALA A N 1
ATOM 1316 C CA . ALA A 1 168 ? 57.194 1.165 23.651 1.00 29.75 168 ALA A CA 1
ATOM 1317 C C . ALA A 1 168 ? 57.771 0.582 22.344 1.00 29.75 168 ALA A C 1
ATOM 1319 O O . ALA A 1 168 ? 57.223 -0.332 21.736 1.00 29.75 168 ALA A O 1
ATOM 1320 N N . THR A 1 169 ? 58.923 1.109 21.943 1.00 28.34 169 THR A N 1
ATOM 1321 C CA . THR A 1 169 ? 59.904 0.497 21.040 1.00 28.34 169 THR A CA 1
ATOM 1322 C C . THR A 1 169 ? 60.418 -0.838 21.585 1.00 28.34 169 THR A C 1
ATOM 1324 O O . THR A 1 169 ? 60.835 -0.869 22.737 1.00 28.34 169 THR A O 1
ATOM 1327 N N . HIS A 1 170 ? 60.517 -1.881 20.751 1.00 28.06 170 HIS A N 1
ATOM 1328 C CA . HIS A 1 170 ? 61.751 -2.669 20.598 1.00 28.06 170 HIS A CA 1
ATOM 1329 C C . HIS A 1 170 ? 61.710 -3.592 19.367 1.00 28.06 170 HIS A C 1
ATOM 1331 O O . HIS A 1 170 ? 60.682 -4.127 18.970 1.00 28.06 170 HIS A O 1
ATOM 1337 N N . SER A 1 171 ? 62.887 -3.693 18.760 1.00 26.30 171 SER A N 1
ATOM 1338 C CA . SER A 1 171 ? 63.260 -4.364 17.518 1.00 26.30 171 SER A CA 1
ATOM 1339 C C . SER A 1 171 ? 63.374 -5.891 17.669 1.00 26.30 171 SER A C 1
ATOM 1341 O O . SER A 1 171 ? 63.681 -6.360 18.762 1.00 26.30 171 SER A O 1
ATOM 1343 N N . ILE A 1 172 ? 63.230 -6.632 16.559 1.00 29.38 172 ILE A N 1
ATOM 1344 C CA . ILE A 1 172 ? 64.183 -7.631 16.008 1.00 29.38 172 ILE A CA 1
ATOM 1345 C C . ILE A 1 172 ? 63.452 -8.722 15.198 1.00 29.38 172 ILE A C 1
ATOM 1347 O O . ILE A 1 172 ? 62.457 -9.307 15.614 1.00 29.38 172 ILE A O 1
ATOM 1351 N N . ASN A 1 173 ? 64.021 -8.968 14.015 1.00 30.86 173 ASN A N 1
ATOM 1352 C CA . ASN A 1 173 ? 63.735 -10.003 13.026 1.00 30.86 173 ASN A CA 1
ATOM 1353 C C . ASN A 1 173 ? 63.597 -11.425 13.595 1.00 30.86 173 ASN A C 1
ATOM 1355 O O . ASN A 1 173 ? 64.415 -11.835 14.410 1.00 30.86 173 ASN A O 1
ATOM 1359 N N . HIS A 1 174 ? 62.722 -12.235 12.990 1.00 31.91 174 HIS A N 1
ATOM 1360 C CA . HIS A 1 174 ? 63.138 -13.533 12.444 1.00 31.91 174 HIS A CA 1
ATOM 1361 C C . HIS A 1 174 ? 62.100 -14.091 11.462 1.00 31.91 174 HIS A C 1
ATOM 1363 O O . HIS A 1 174 ? 60.959 -14.373 11.815 1.00 31.91 174 HIS A O 1
ATOM 1369 N N . SER A 1 175 ? 62.537 -14.280 10.219 1.00 34.12 175 SER A N 1
ATOM 1370 C CA . SER A 1 175 ? 61.887 -15.146 9.240 1.00 34.12 175 SER A CA 1
ATOM 1371 C C . SER A 1 175 ? 62.271 -16.593 9.529 1.00 34.12 175 SER A C 1
ATOM 1373 O O . SER A 1 175 ? 63.458 -16.901 9.475 1.00 34.12 175 SER A O 1
ATOM 1375 N N . THR A 1 176 ? 61.295 -17.480 9.721 1.00 28.36 176 THR A N 1
ATOM 1376 C CA . THR A 1 176 ? 61.420 -18.913 9.412 1.00 28.36 176 THR A CA 1
ATOM 1377 C C . THR A 1 176 ? 60.044 -19.552 9.200 1.00 28.36 176 THR A C 1
ATOM 1379 O O . THR A 1 176 ? 59.162 -19.492 10.046 1.00 28.36 176 THR A O 1
ATOM 1382 N N . HIS A 1 177 ? 59.904 -20.148 8.013 1.00 29.39 177 HIS A N 1
ATOM 1383 C CA . HIS A 1 177 ? 59.107 -21.320 7.644 1.00 29.39 177 HIS A CA 1
ATOM 1384 C C . HIS A 1 177 ? 58.217 -21.950 8.726 1.00 29.39 177 HIS A C 1
ATOM 1386 O O . HIS A 1 177 ? 58.740 -22.435 9.725 1.00 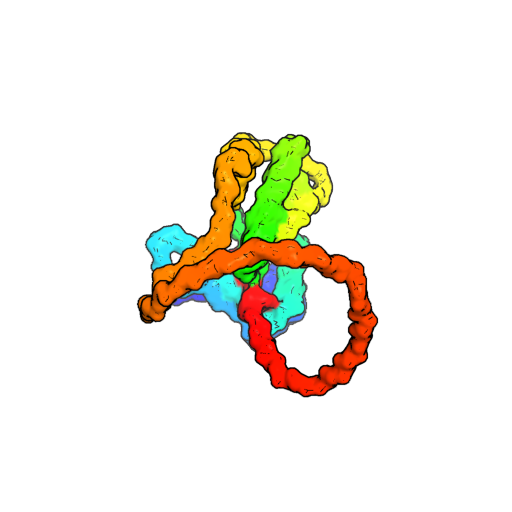29.39 177 HIS A O 1
ATOM 1392 N N . SER A 1 178 ? 56.932 -22.168 8.421 1.00 28.39 178 SER A N 1
ATOM 1393 C CA . SER A 1 178 ? 56.384 -23.522 8.182 1.00 28.39 178 SER A CA 1
ATOM 1394 C C . SER A 1 178 ? 54.871 -23.501 7.914 1.00 28.39 178 SER A C 1
ATOM 1396 O O . SER A 1 178 ? 54.087 -22.920 8.655 1.00 28.39 178 SER A O 1
ATOM 1398 N N . ASN A 1 179 ? 54.471 -24.177 6.835 1.00 37.03 179 ASN A N 1
ATOM 1399 C CA . ASN A 1 179 ? 53.122 -24.719 6.655 1.00 37.03 179 ASN A CA 1
ATOM 1400 C C . ASN A 1 179 ? 52.962 -25.906 7.628 1.00 37.03 179 ASN A C 1
ATOM 1402 O O . ASN A 1 179 ? 53.932 -26.652 7.796 1.00 37.03 179 ASN A O 1
ATOM 1406 N N . PRO A 1 180 ? 51.771 -26.154 8.202 1.00 38.03 180 PRO A N 1
ATOM 1407 C CA . PRO A 1 180 ? 51.144 -27.428 7.846 1.00 38.03 180 PRO A CA 1
ATOM 1408 C C . PRO A 1 180 ? 49.605 -27.436 7.779 1.00 38.03 180 PRO A C 1
ATOM 1410 O O . PRO A 1 180 ? 48.894 -26.847 8.585 1.00 38.03 180 PRO A O 1
ATOM 1413 N N . SER A 1 181 ? 49.153 -28.225 6.804 1.00 26.31 181 SER A N 1
ATOM 1414 C CA . SER A 1 181 ? 48.038 -29.178 6.802 1.00 26.31 181 SER A CA 1
ATOM 1415 C C . SER A 1 181 ? 46.735 -28.892 7.551 1.00 26.31 181 SER A C 1
ATOM 1417 O O . SER A 1 181 ? 46.597 -29.029 8.762 1.00 26.31 181 SER A O 1
ATOM 1419 N N . ILE A 1 182 ? 45.724 -28.741 6.702 1.00 35.84 182 ILE A N 1
ATOM 1420 C CA . ILE A 1 182 ? 44.326 -29.149 6.837 1.00 35.84 182 ILE A CA 1
ATOM 1421 C C . ILE A 1 182 ? 44.218 -30.625 7.275 1.00 35.84 182 ILE A C 1
ATOM 1423 O O . ILE A 1 182 ? 44.798 -31.477 6.610 1.00 35.84 182 ILE A O 1
ATOM 1427 N N . HIS A 1 183 ? 43.442 -30.922 8.332 1.00 27.38 183 HIS A N 1
ATOM 1428 C CA . HIS A 1 183 ? 42.403 -31.977 8.380 1.00 27.38 183 HIS A CA 1
ATOM 1429 C C . HIS A 1 183 ? 41.755 -32.111 9.788 1.00 27.38 183 HIS A C 1
ATOM 1431 O O . HIS A 1 183 ? 42.376 -32.684 10.669 1.00 27.38 183 HIS A O 1
ATOM 1437 N N . SER A 1 184 ? 40.477 -31.679 9.909 1.00 34.28 184 SER A N 1
ATOM 1438 C CA . SER A 1 184 ? 39.309 -32.327 10.598 1.00 34.28 184 SER A CA 1
ATOM 1439 C C . SER A 1 184 ? 39.378 -32.630 12.130 1.00 34.28 184 SER A C 1
ATOM 1441 O O . SER A 1 184 ? 40.482 -32.762 12.634 1.00 34.28 184 SER A O 1
ATOM 1443 N N . PRO A 1 185 ? 38.267 -32.801 12.912 1.00 36.09 185 PRO A N 1
ATOM 1444 C CA . PRO A 1 185 ? 36.935 -33.271 12.501 1.00 36.09 185 PRO A CA 1
ATOM 1445 C C . PRO A 1 185 ? 35.691 -32.617 13.160 1.00 36.09 185 PRO A C 1
ATOM 1447 O O . PRO A 1 185 ? 35.738 -31.869 14.132 1.00 36.09 185 PRO A O 1
ATOM 1450 N N . ILE A 1 186 ? 34.544 -32.989 12.591 1.00 35.53 186 ILE A N 1
ATOM 1451 C CA . ILE A 1 186 ? 33.169 -32.790 13.065 1.00 35.53 186 ILE A CA 1
ATOM 1452 C C . ILE A 1 186 ? 32.927 -33.580 14.363 1.00 35.53 186 ILE A C 1
ATOM 1454 O O . ILE A 1 186 ? 33.296 -34.749 14.451 1.00 35.53 186 ILE A O 1
ATOM 1458 N N . THR A 1 187 ? 32.230 -32.987 15.337 1.00 35.81 187 THR A N 1
ATOM 1459 C CA . THR A 1 187 ? 31.503 -33.722 16.397 1.00 35.81 187 THR A CA 1
ATOM 1460 C C . THR A 1 187 ? 30.190 -33.001 16.770 1.00 35.81 187 THR A C 1
ATOM 1462 O O . THR A 1 187 ? 30.097 -31.788 16.577 1.00 35.81 187 THR A O 1
ATOM 1465 N N . PRO A 1 188 ? 29.147 -33.732 17.226 1.00 31.88 188 PRO A N 1
ATOM 1466 C CA . PRO A 1 188 ? 27.746 -33.313 17.137 1.00 31.88 188 PRO A CA 1
ATOM 1467 C C . PRO A 1 188 ? 27.125 -32.758 18.438 1.00 31.88 188 PRO A C 1
ATOM 1469 O O . PRO A 1 188 ? 27.666 -32.907 19.528 1.00 31.88 188 PRO A O 1
ATOM 1472 N N . MET A 1 189 ? 25.943 -32.149 18.252 1.00 26.88 189 MET A N 1
ATOM 1473 C CA . MET A 1 189 ? 24.829 -31.848 19.175 1.00 26.88 189 MET A CA 1
ATOM 1474 C C . MET A 1 189 ? 25.020 -32.074 20.688 1.00 26.88 189 MET A C 1
ATOM 1476 O O . MET A 1 189 ? 25.084 -33.206 21.161 1.00 26.88 189 MET A O 1
ATOM 1480 N N . VAL A 1 190 ? 24.852 -30.993 21.459 1.00 32.28 190 VAL A N 1
ATOM 1481 C CA . VAL A 1 190 ? 24.376 -31.058 22.849 1.00 32.28 190 VAL A CA 1
ATOM 1482 C C . VAL A 1 190 ? 23.119 -30.204 22.988 1.00 32.28 190 VAL A C 1
ATOM 1484 O O . VAL A 1 190 ? 23.137 -28.986 22.831 1.00 32.28 190 VAL A O 1
ATOM 1487 N N . THR A 1 191 ? 22.021 -30.882 23.297 1.00 36.78 191 THR A N 1
ATOM 1488 C CA . THR A 1 191 ? 20.737 -30.330 23.724 1.00 36.78 191 THR A CA 1
ATOM 1489 C C . THR A 1 191 ? 20.895 -29.665 25.091 1.00 36.78 191 THR A C 1
ATOM 1491 O O . THR A 1 191 ? 21.395 -30.290 26.029 1.00 36.78 191 THR A O 1
ATOM 1494 N N . ARG A 1 192 ? 20.422 -28.426 25.256 1.00 28.58 192 ARG A N 1
ATOM 1495 C CA . ARG A 1 192 ? 20.111 -27.891 26.586 1.00 28.58 192 ARG A CA 1
ATOM 1496 C C . ARG A 1 192 ? 18.933 -26.924 26.520 1.00 28.58 192 ARG A C 1
ATOM 1498 O O . ARG A 1 192 ? 18.955 -25.937 25.791 1.00 28.58 192 ARG A O 1
ATOM 1505 N N . SER A 1 193 ? 17.891 -27.279 27.259 1.00 27.45 193 SER A N 1
ATOM 1506 C CA . SER A 1 193 ? 16.625 -26.566 27.368 1.00 27.45 193 SER A CA 1
ATOM 1507 C C . SER A 1 193 ? 16.713 -25.361 28.311 1.00 27.45 193 SER A C 1
ATOM 1509 O O . SER A 1 193 ? 17.409 -25.416 29.321 1.00 27.45 193 SER A O 1
ATOM 1511 N N . ALA A 1 194 ? 15.880 -24.366 27.988 1.00 30.98 194 ALA A N 1
ATOM 1512 C CA . ALA A 1 194 ? 15.295 -23.309 28.820 1.00 30.98 194 ALA A CA 1
ATOM 1513 C C . ALA A 1 194 ? 16.195 -22.176 29.360 1.00 30.98 194 ALA A C 1
ATOM 1515 O O . ALA A 1 194 ? 16.938 -22.337 30.320 1.00 30.98 194 ALA A O 1
ATOM 1516 N N . SER A 1 195 ? 15.961 -20.963 28.848 1.00 27.00 195 SER A N 1
ATOM 1517 C CA . SER A 1 195 ? 15.743 -19.790 29.702 1.00 27.00 195 SER A CA 1
ATOM 1518 C C . SER A 1 195 ? 14.958 -18.720 28.942 1.00 27.00 195 SER A C 1
ATOM 1520 O O . SER A 1 195 ? 15.290 -18.340 27.820 1.00 27.00 195 SER A O 1
ATOM 1522 N N . THR A 1 196 ? 13.870 -18.296 29.567 1.00 40.62 196 THR A N 1
ATOM 1523 C CA . THR A 1 196 ? 12.894 -17.306 29.132 1.00 40.62 196 THR A CA 1
ATOM 1524 C C . THR A 1 196 ? 13.554 -15.938 28.965 1.00 40.62 196 THR A C 1
ATOM 1526 O O . THR A 1 196 ? 13.904 -15.289 29.945 1.00 40.62 196 THR A O 1
ATOM 1529 N N . ALA A 1 197 ? 13.670 -15.463 27.728 1.00 29.92 197 ALA A N 1
ATOM 1530 C CA . ALA A 1 197 ? 13.895 -14.054 27.440 1.00 29.92 197 ALA A CA 1
ATOM 1531 C C . ALA A 1 197 ? 12.747 -13.580 26.553 1.00 29.92 197 ALA A C 1
ATOM 1533 O O . ALA A 1 197 ? 12.624 -13.991 25.400 1.00 29.92 197 ALA A O 1
ATOM 1534 N N . ALA A 1 198 ? 11.876 -12.742 27.115 1.00 34.38 198 ALA A N 1
ATOM 1535 C CA . ALA A 1 198 ? 10.882 -12.009 26.353 1.00 34.38 198 ALA A CA 1
ATOM 1536 C C . ALA A 1 198 ? 11.621 -11.102 25.360 1.00 34.38 198 ALA A C 1
ATOM 1538 O O . ALA A 1 198 ? 12.079 -10.015 25.702 1.00 34.38 198 ALA A O 1
ATOM 1539 N N . THR A 1 199 ? 11.788 -11.579 24.129 1.00 29.89 199 THR A N 1
ATOM 1540 C CA . THR A 1 199 ? 12.233 -10.744 23.022 1.00 29.89 199 THR A CA 1
ATOM 1541 C C . THR A 1 199 ? 11.075 -9.831 22.663 1.00 29.89 199 THR A C 1
ATOM 1543 O O . THR A 1 199 ? 10.075 -10.260 22.089 1.00 29.89 199 THR A O 1
ATOM 1546 N N . THR A 1 200 ? 11.203 -8.562 23.027 1.00 35.62 200 THR A N 1
ATOM 1547 C CA . THR A 1 200 ? 10.381 -7.465 22.531 1.00 35.62 200 THR A CA 1
ATOM 1548 C C . THR A 1 200 ? 10.552 -7.415 21.015 1.00 35.62 200 THR A C 1
ATOM 1550 O O . THR A 1 200 ? 11.488 -6.807 20.494 1.00 35.62 200 THR A O 1
ATOM 1553 N N . VAL A 1 201 ? 9.684 -8.124 20.289 1.00 34.81 201 VAL A N 1
ATOM 1554 C CA . VAL A 1 201 ? 9.664 -8.077 18.830 1.00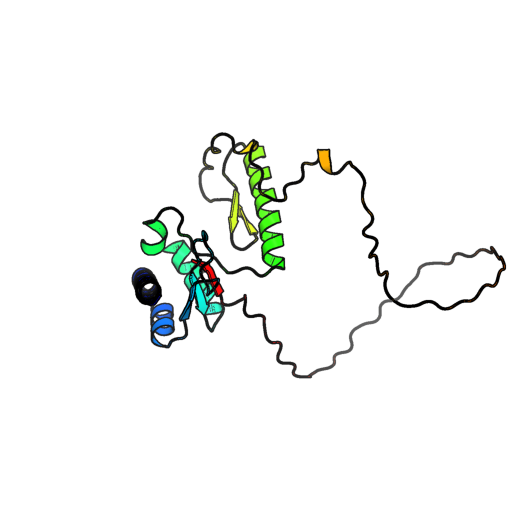 34.81 201 VAL A CA 1
ATOM 1555 C C . VAL A 1 201 ? 9.270 -6.663 18.430 1.00 34.81 201 VAL A C 1
ATOM 1557 O O . VAL A 1 201 ? 8.220 -6.130 18.785 1.00 34.81 201 VAL A O 1
ATOM 1560 N N . THR A 1 202 ? 10.212 -6.050 17.736 1.00 38.53 202 THR A N 1
ATOM 1561 C CA . THR A 1 202 ? 10.270 -4.681 17.258 1.00 38.53 202 THR A CA 1
ATOM 1562 C C . THR A 1 202 ? 8.943 -4.203 16.656 1.00 38.53 202 THR A C 1
ATOM 1564 O O . THR A 1 202 ? 8.395 -4.806 15.734 1.00 38.53 202 THR A O 1
ATOM 1567 N N . ALA A 1 203 ? 8.472 -3.049 17.139 1.00 44.75 203 ALA A N 1
ATOM 1568 C CA . ALA A 1 203 ? 7.194 -2.391 16.839 1.00 44.75 203 ALA A CA 1
ATOM 1569 C C . ALA A 1 203 ? 6.882 -2.093 15.348 1.00 44.75 203 ALA A C 1
ATOM 1571 O O . ALA A 1 203 ? 5.812 -1.566 15.042 1.00 44.75 203 ALA A O 1
ATOM 1572 N N . ALA A 1 204 ? 7.776 -2.424 14.412 1.00 49.69 204 ALA A N 1
ATOM 1573 C CA . ALA A 1 204 ? 7.550 -2.285 12.972 1.00 49.69 204 ALA A CA 1
ATOM 1574 C C . ALA A 1 204 ? 6.623 -3.381 12.407 1.00 49.69 204 ALA A C 1
ATOM 1576 O O . ALA A 1 204 ? 5.866 -3.131 11.469 1.00 49.69 204 ALA A O 1
ATOM 1577 N N . SER A 1 205 ? 6.604 -4.580 13.008 1.00 56.72 205 SER A N 1
ATOM 1578 C CA . SER A 1 205 ? 5.858 -5.721 12.448 1.00 56.72 205 SER A CA 1
ATOM 1579 C C . SER A 1 205 ? 4.330 -5.629 12.594 1.00 56.72 205 SER A C 1
ATOM 1581 O O . SER A 1 205 ? 3.615 -6.507 12.124 1.00 56.72 205 SER A O 1
ATOM 1583 N N . SER A 1 206 ? 3.794 -4.550 13.166 1.00 62.56 206 SER A N 1
ATOM 1584 C CA . SER A 1 206 ? 2.340 -4.366 13.287 1.00 62.56 206 SER A CA 1
ATOM 1585 C C . SER A 1 206 ? 1.842 -3.033 12.728 1.00 62.56 206 SER A C 1
ATOM 1587 O O . SER A 1 206 ? 0.705 -2.649 12.993 1.00 62.56 206 SER A O 1
ATOM 1589 N N . GLN A 1 207 ? 2.667 -2.315 11.955 1.00 74.06 207 GLN A N 1
ATOM 1590 C CA . GLN A 1 207 ? 2.294 -1.016 11.391 1.00 74.06 207 GLN A CA 1
ATOM 1591 C C . GLN A 1 207 ? 2.030 -1.062 9.883 1.00 74.06 207 GLN A C 1
ATOM 1593 O O . GLN A 1 207 ? 2.668 -1.793 9.120 1.00 74.06 207 GLN A O 1
ATOM 1598 N N . VAL A 1 208 ? 1.073 -0.240 9.462 1.00 73.81 208 VAL A N 1
ATOM 1599 C CA . VAL A 1 208 ? 0.708 0.030 8.071 1.00 73.81 208 VAL A CA 1
ATOM 1600 C C . VAL A 1 208 ? 0.766 1.531 7.852 1.00 73.81 208 VAL A C 1
ATOM 1602 O O . VAL A 1 208 ? 0.402 2.315 8.723 1.00 73.81 208 VAL A O 1
ATOM 1605 N N . ARG A 1 209 ? 1.228 1.933 6.677 1.00 73.31 209 ARG A N 1
ATOM 1606 C CA . ARG A 1 209 ? 1.269 3.310 6.216 1.00 73.31 209 ARG A CA 1
ATOM 1607 C C . ARG A 1 209 ? 0.235 3.494 5.111 1.00 73.31 209 ARG A C 1
ATOM 1609 O O . ARG A 1 209 ? 0.277 2.759 4.123 1.00 73.31 209 ARG A O 1
ATOM 1616 N N . VAL A 1 210 ? -0.636 4.478 5.301 1.00 71.31 210 VAL A N 1
ATOM 1617 C CA . VAL A 1 210 ? -1.594 5.016 4.325 1.00 71.31 210 VAL A CA 1
ATOM 1618 C C . VAL A 1 210 ? -1.083 6.358 3.802 1.00 71.31 210 VAL A C 1
ATOM 1620 O O . VAL A 1 210 ? -0.524 7.146 4.614 1.00 71.31 210 VAL A O 1
#

Radius of gyration: 26.57 Å; chains: 1; bounding box: 81×57×53 Å

Foldseek 3Di:
DVVVVVVVLVLQVLLLVQLVDPLSVVCVVVVQKDKDWPPNDDDDDDDTWIKIFGPDLVSLVVSVVSCVVSVGCSQVVDPPRDKAAQDDPVLVVLLQVLQQVQLVVCVVVQFNQWDDHSSHIDGDPDDTHGDDPCSNVDGGPPDDDPVNVPPDDDPPDPPPPDDDDDDDDDDDDDDDDDDDDDDDDDDDDDDDDDDDDPDPDDRRSGMMID

Sequence (210 aa):
STDTLASDEQAVKDLCAEINDDVINQALAGGHIRHKRHPEIKGDRQKRPLKLQFDAQKTRDHFLSLIRTSRPPTVTKSGGTFIRRDLCPFELELEKQARIDAWTNNVKIGSLAYGVRDEKLIKFNGVPRALPSGYSNRPPRGFIAENELHIGSPTLSLDTSSLNQSNATHSINHSTHSNPSIHSPITPMVTRSASTAATTVTAASSQVRV

Organism: NCBI:txid117018

Secondary structure (DSSP, 8-state):
-THHHHHHHHHHHHHHHHHT-HHHHHHHHTT-EEEEESSSSPPTTPPPPEEEEES-HHHHHHHHHHHHHH--HHHHSSTT---EEPPPHHHHHHHHHHHHHHHHHHHHHTEE-EEEETTEEEEPSSSPEEPPTTGGG-PPTT---GGGTTS-----------S---------------------------------------GGGGEEE-

=== Feature glossary ===
Key to the feature types in this record:

pLDDT. pLDDT is the predicted lDDT-Cα score: AlphaFold's confidence that the local environment of each residue (all inter-atomic distances within 15 Å) is correctly placed. It is a per-residue number between 0 and 100, with higher meaning more reliable.

Radius of gyration, Cα contacts, bounding box. The geometric summary reports three shape descriptors. Rg (radius of gyration) measures how spread out the Cα atoms are about their centre of mass; compact globular proteins have small Rg, elongated or unfolded ones large. Cα contacts (<8 Å, |i−j|>4) count long-range residue pairs in spatial proximity — high for tightly packed folds, near zero for rods or random coil. The bounding-box extents give the protein's footprint along x, y, z in Å.

Backbone torsions (φ/ψ). Backbone dihedral angles. Every residue except chain termini has a φ (preceding-C → N → Cα → C) and a ψ (N → Cα → C → next-N). They are reported in degrees following the IUPAC sign convention. Secondary structure is essentially a statement about which (φ, ψ) basin each residue occupies.

Contact-map, Ramachandran, and PAE plots. Plot images: a contact map (which residues are close in 3D, as an N×N binary image), a Ramachandran scatter (backbone torsion angles, revealing secondary-structure composition at a glance), and — for AlphaFold structures — a PAE heatmap (pairwise prediction confidence).

Predicted aligned error. Predicted Aligned Error (PAE) is an AlphaFold confidence matrix: entry (i, j) is the expected error in the position of residue j, in ångströms, when the prediction is superimposed on the true structure at residue i. Low PAE within a block of residues means that block is internally rigid and well-predicted; high PAE between two blocks means their relative placement is uncertain even if each block individually is confident.

Secondary structure (3-state, P-SEA). Three-state secondary structure (P-SEA) collapses the eight DSSP classes into helix (a), strand (b), and coil (c). P-SEA assigns these from Cα geometry alone — distances and angles — without requiring backbone oxygens, so it works on any Cα trace.

Solvent-accessible surface area. Solvent-accessible surface area (SASA) is the area in Å² traced out by the centre of a 1.4 Å probe sphere (a water molecule) rolled over the protein's van der Waals surface (Shrake–Rupley / Lee–Richards construction). Buried residues have near-zero SASA; fully exposed residues can exceed 200 Å². The total SASA scales roughly with the number of surface residues.

Foldseek 3Di. The Foldseek 3Di string encodes local tertiary geometry as a 20-letter alphabet — one character per residue — derived from the relative positions of nearby Cα atoms. Unlike the amino-acid sequence, 3Di is a direct function of the 3D structure, so two proteins with the same fold have similar 3Di strings even at low sequence identity.

B-factor. For experimental (PDB) structures, the B-factor (temperature factor) quantifies the positional spread of each atom in the crystal — a combination of thermal vibration and static disorder — in units of Å². High B-factors mark flexible loops or poorly resolved regions; low B-factors mark the rigid, well-ordered core.

mmCIF coordinates. The mmCIF block holds the 3D Cartesian coordinates of each backbone atom (N, Cα, C, O) in ångströms. mmCIF is the PDB's canonical archive format — a tagged-loop text representation of the atomic model.

InterPro / GO / CATH / organism. Functional annotations link the protein to curated databases. InterPro entries identify conserved domains and families by matching the sequence against member-database signatures (Pfam, PROSITE, CDD, …). Gene Ontology (GO) terms describe molecular function, biological process, and cellular component in a controlled vocabulary. CATH places the structure in a hierarchical fold classification (Class/Architecture/Topology/Homologous-superfamily). The organism is the source species.

Rendered structure images. Structure images are PyMOL renders from six orthogonal camera directions. Cartoon representation draws helices as coils and strands as arrows; sticks shows the backbone as bonds; surface shows the solvent-excluded envelope. Rainbow coloring maps sequence position to hue (blue→red, N→C); chain coloring assigns a distinct color per polypeptide.

Sequence. This is the polypeptide sequence — one letter per residue, N-terminus first. Length ranges from a few dozen residues for small domains to over a thousand for large multi-domain proteins.

Secondary structure (8-state, DSSP). The SS8 string is DSSP's per-residue secondary-structure call. α-helix (H) means an i→i+4 H-bond ladder; β-strand (E) means the residue participates in a β-sheet; 3₁₀ (G) and π (I) are tighter and wider helices; T/S are turns/bends; '-' is loop.

Nearest PDB structures. Structural nearest neighbors (via Foldseek easy-search vs the PDB). Reported per hit: target PDB id, E-value, and alignment TM-score. A TM-score above ~0.5 is the conventional threshold for 'same fold'.